Protein AF-X1RG70-F1 (afdb_monomer)

Sequence (219 aa):
IARAGGGIASTVKMTRKATEQELYNQGKQRINNIIKHGTTTVEIKSGYGLSTPEELKMLRVINKLKKDSVLDIIPTYLVHTIPYQMKRRDYIDLVREEMIPEVAKKKLAVFCDIFCDKIAFTKKESKKVLLRAKEFNFKLKIHADEFANSGGARLAAQLNCTSADHLLYTTKSAIKAMKEAGVIPTLLPGTSFFLQIKKKPYIKAYKSTECPVAIASDF

Solvent-accessible surface area (backbone atoms only — not comparable to full-atom values): 11419 Å² total; per-residue (Å²): 93,67,93,74,58,32,60,69,60,41,52,24,54,52,53,59,71,46,51,62,67,58,51,36,54,54,49,50,55,52,50,59,52,46,44,76,75,70,53,57,65,46,78,49,67,41,40,45,37,78,43,60,74,38,32,53,44,45,29,51,33,48,53,49,48,35,72,76,43,93,42,51,58,44,37,28,43,31,55,48,61,75,54,90,92,50,58,67,66,60,51,53,47,45,43,56,74,44,36,48,53,53,39,47,76,68,65,45,47,57,31,36,29,34,31,16,22,90,91,49,30,50,48,72,55,42,50,54,46,51,55,48,35,43,77,62,69,33,44,38,38,30,41,11,5,60,89,34,69,40,50,22,43,46,48,28,23,75,70,54,14,59,29,29,29,47,35,32,41,49,49,63,71,31,51,46,41,13,43,78,44,64,22,32,43,30,38,36,63,51,55,37,58,76,69,64,47,85,68,60,53,54,59,71,42,39,64,76,60,70,38,68,71,45,75,52,66,85,126

pLDDT: mean 95.97, std 9.1, range [36.62, 98.94]

Structure (mmCIF, N/CA/C/O backbone):
data_AF-X1RG70-F1
#
_entry.id   AF-X1RG70-F1
#
loop_
_atom_site.group_PDB
_atom_site.id
_atom_site.type_symbol
_atom_site.label_atom_id
_atom_site.label_alt_id
_atom_site.label_comp_id
_atom_site.label_asym_id
_atom_site.label_entity_id
_atom_site.label_seq_id
_atom_site.pdbx_PDB_ins_code
_atom_site.Cartn_x
_atom_site.Cartn_y
_atom_site.Cartn_z
_atom_site.occupancy
_atom_site.B_iso_or_equiv
_atom_site.auth_seq_id
_atom_site.auth_comp_id
_atom_site.auth_asym_id
_atom_site.auth_atom_id
_atom_site.pdbx_PDB_model_num
ATOM 1 N N . ILE A 1 1 ? 2.874 21.670 -6.669 1.00 43.41 1 ILE A N 1
ATOM 2 C CA . ILE A 1 1 ? 1.903 21.144 -5.676 1.00 43.41 1 ILE A CA 1
ATOM 3 C C . ILE A 1 1 ? 2.623 20.514 -4.477 1.00 43.41 1 ILE A C 1
ATOM 5 O O . ILE A 1 1 ? 2.649 21.159 -3.441 1.00 43.41 1 ILE A O 1
ATOM 9 N N . ALA A 1 2 ? 3.309 19.367 -4.608 1.00 45.06 2 ALA A N 1
ATOM 10 C CA . ALA A 1 2 ? 4.031 18.734 -3.483 1.00 45.06 2 ALA A CA 1
ATOM 11 C C . ALA A 1 2 ? 5.144 19.605 -2.853 1.00 45.06 2 ALA A C 1
ATOM 13 O O . ALA A 1 2 ? 5.271 19.668 -1.636 1.00 45.06 2 ALA A O 1
ATOM 14 N N . ARG A 1 3 ? 5.909 20.350 -3.668 1.00 36.62 3 ARG A N 1
ATOM 15 C CA . ARG A 1 3 ? 6.959 21.276 -3.185 1.00 36.62 3 ARG A CA 1
ATOM 16 C C . ARG A 1 3 ? 6.437 22.533 -2.466 1.00 36.62 3 ARG A C 1
ATOM 18 O O . ARG A 1 3 ? 7.232 23.231 -1.859 1.00 36.62 3 ARG A O 1
ATOM 25 N N . ALA A 1 4 ? 5.134 22.814 -2.526 1.00 37.31 4 ALA A N 1
ATOM 26 C CA . ALA A 1 4 ? 4.511 24.004 -1.933 1.00 37.31 4 ALA A CA 1
ATOM 27 C C . ALA A 1 4 ? 3.612 23.665 -0.724 1.00 37.31 4 ALA A C 1
ATOM 29 O O . ALA A 1 4 ? 2.735 24.443 -0.369 1.00 37.31 4 ALA A O 1
ATOM 30 N N . GLY A 1 5 ? 3.761 22.471 -0.133 1.00 45.50 5 GLY A N 1
ATOM 31 C CA . GLY A 1 5 ? 2.900 22.009 0.967 1.00 45.50 5 GLY A CA 1
ATOM 32 C C . GLY A 1 5 ? 1.521 21.486 0.537 1.00 45.50 5 GLY A C 1
ATOM 33 O O . GLY A 1 5 ? 0.706 21.152 1.392 1.00 45.50 5 GLY A O 1
ATOM 34 N N . GLY A 1 6 ? 1.255 21.379 -0.770 1.00 57.00 6 GLY A N 1
ATOM 35 C CA . GLY A 1 6 ? 0.075 20.704 -1.318 1.00 57.00 6 GLY A CA 1
ATOM 36 C C . GLY A 1 6 ? 0.285 19.195 -1.510 1.00 57.00 6 GLY A C 1
ATOM 37 O O . GLY A 1 6 ? 1.384 18.673 -1.329 1.00 57.00 6 GLY A O 1
ATOM 38 N N . GLY A 1 7 ? -0.759 18.475 -1.925 1.00 81.12 7 GLY A N 1
ATOM 39 C CA . GLY A 1 7 ? -0.702 17.019 -2.116 1.00 81.12 7 GLY A CA 1
ATOM 40 C C . GLY A 1 7 ? -0.691 16.254 -0.788 1.00 81.12 7 GLY A C 1
ATOM 41 O O . GLY A 1 7 ? -1.307 16.696 0.181 1.00 81.12 7 GLY A O 1
ATOM 42 N N . ILE A 1 8 ? 0.028 15.127 -0.727 1.00 88.81 8 ILE A N 1
ATOM 43 C CA . ILE A 1 8 ? 0.033 14.214 0.432 1.00 88.81 8 ILE A CA 1
ATOM 44 C C . ILE A 1 8 ? 0.336 14.903 1.773 1.00 88.81 8 ILE A C 1
ATOM 46 O O . ILE A 1 8 ? -0.267 14.554 2.781 1.00 88.81 8 ILE A O 1
ATOM 50 N N . ALA A 1 9 ? 1.200 15.924 1.800 1.00 89.19 9 ALA A N 1
ATOM 51 C CA . ALA A 1 9 ? 1.533 16.649 3.029 1.00 89.19 9 ALA A CA 1
ATOM 52 C C . ALA A 1 9 ? 0.315 17.358 3.655 1.00 89.19 9 ALA A C 1
ATOM 54 O O . ALA A 1 9 ? 0.181 17.385 4.881 1.00 89.19 9 ALA A O 1
ATOM 55 N N . SER A 1 10 ? -0.592 17.883 2.823 1.00 91.44 10 SER A N 1
ATOM 56 C CA . SER A 1 10 ? -1.843 18.497 3.281 1.00 91.44 10 SER A CA 1
ATOM 57 C C . SER A 1 10 ? -2.752 17.448 3.922 1.00 91.44 10 SER A C 1
ATOM 59 O O . SER A 1 10 ? -3.201 17.625 5.055 1.00 91.44 10 SER A O 1
ATOM 61 N N . THR A 1 11 ? -2.934 16.305 3.252 1.00 94.56 11 THR A N 1
ATOM 62 C CA . THR A 1 11 ? -3.733 15.186 3.772 1.00 94.56 11 THR A CA 1
ATOM 63 C C . THR A 1 11 ? -3.157 14.640 5.073 1.00 94.56 11 THR A C 1
ATOM 65 O O . THR A 1 11 ? -3.912 14.404 6.012 1.00 94.56 11 THR A O 1
ATOM 68 N N . VAL A 1 12 ? -1.830 14.511 5.182 1.00 95.81 12 VAL A N 1
ATOM 69 C CA . VAL A 1 12 ? -1.164 14.104 6.428 1.00 95.81 12 VAL A CA 1
ATOM 70 C C . VAL A 1 12 ? -1.470 15.095 7.548 1.00 95.81 12 VAL A C 1
ATOM 72 O O . VAL A 1 12 ? -1.914 14.696 8.622 1.00 95.81 12 VAL A O 1
ATOM 75 N N . LYS A 1 13 ? -1.312 16.402 7.304 1.00 94.88 13 LYS A N 1
ATOM 76 C CA . LYS A 1 13 ? -1.622 17.440 8.300 1.00 94.88 13 LYS A CA 1
ATOM 77 C C . LYS A 1 13 ? -3.083 17.375 8.758 1.00 94.88 13 LYS A C 1
ATOM 79 O O . LYS A 1 13 ? -3.347 17.436 9.958 1.00 94.88 13 LYS A O 1
ATOM 84 N N . MET A 1 14 ? -4.022 17.240 7.821 1.00 96.50 14 MET A N 1
ATOM 85 C CA . MET A 1 14 ? -5.453 17.148 8.124 1.00 96.50 14 MET A CA 1
ATOM 86 C C . MET A 1 14 ? -5.792 15.867 8.893 1.00 96.50 14 MET A C 1
ATOM 88 O O . MET A 1 14 ? -6.527 15.925 9.874 1.00 96.50 14 MET A O 1
ATOM 92 N N . THR A 1 15 ? -5.207 14.733 8.502 1.00 97.50 15 THR A N 1
ATOM 93 C CA . THR A 1 15 ? -5.428 13.432 9.151 1.00 97.50 15 THR A CA 1
ATOM 94 C C . THR A 1 15 ? -4.904 13.426 10.582 1.00 97.50 15 THR A C 1
ATOM 96 O O . THR A 1 15 ? -5.582 12.930 11.480 1.00 97.50 15 THR A O 1
ATOM 99 N N . ARG A 1 16 ? -3.734 14.030 10.825 1.00 97.19 16 ARG A N 1
ATOM 100 C CA . ARG A 1 16 ? -3.183 14.195 12.178 1.00 97.19 16 ARG A CA 1
ATOM 101 C C . ARG A 1 16 ? -4.071 15.067 13.061 1.00 97.19 16 ARG A C 1
ATOM 103 O O . ARG A 1 16 ? -4.341 14.698 14.196 1.00 97.19 16 ARG A O 1
ATOM 110 N N . LYS A 1 17 ? -4.564 16.192 12.527 1.00 97.94 17 LYS A N 1
ATOM 111 C CA . LYS A 1 17 ? -5.441 17.115 13.265 1.00 97.94 17 LYS A CA 1
ATOM 112 C C . LYS A 1 17 ? -6.807 16.501 13.593 1.00 97.94 17 LYS A C 1
ATOM 114 O O . LYS A 1 17 ? -7.373 16.831 14.629 1.00 97.94 17 LYS A O 1
ATOM 119 N N . ALA A 1 18 ? -7.334 15.650 12.716 1.00 98.44 18 ALA A N 1
ATOM 120 C CA . ALA A 1 18 ? -8.631 15.019 12.911 1.00 98.44 18 ALA A CA 1
ATOM 121 C C . ALA A 1 18 ? -8.620 14.042 14.097 1.00 98.44 18 ALA A C 1
ATOM 123 O O . ALA A 1 18 ? -7.678 13.271 14.305 1.00 98.44 18 ALA A O 1
ATOM 124 N N . THR A 1 19 ? -9.707 14.037 14.850 1.00 98.62 19 THR A N 1
ATOM 125 C CA . THR A 1 19 ? -9.991 13.054 15.895 1.00 98.62 19 THR A CA 1
ATOM 126 C C . THR A 1 19 ? -10.329 11.686 15.291 1.00 98.62 19 THR A C 1
ATOM 128 O O . THR A 1 19 ? -10.700 11.570 14.120 1.00 98.62 19 THR A O 1
ATOM 131 N N . GLU A 1 20 ? -10.251 10.621 16.097 1.00 98.56 20 GLU A N 1
ATOM 132 C CA . GLU A 1 20 ? -10.695 9.283 15.667 1.00 98.56 20 GLU A CA 1
ATOM 133 C C . GLU A 1 20 ? -12.157 9.275 15.214 1.00 98.56 20 GLU A C 1
ATOM 135 O O . GLU A 1 20 ? -12.481 8.645 14.208 1.00 98.56 20 GLU A O 1
ATOM 140 N N . GLN A 1 21 ? -13.029 10.004 15.916 1.00 98.69 21 GLN A N 1
ATOM 141 C CA . GLN A 1 21 ? -14.452 10.058 15.593 1.00 98.69 21 GLN A CA 1
ATOM 142 C C . GLN A 1 21 ? -14.714 10.769 14.259 1.00 98.69 21 GLN A C 1
ATOM 144 O O . GLN A 1 21 ? -15.541 10.309 13.473 1.00 98.69 21 GLN A O 1
ATOM 149 N N . GLU A 1 22 ? -13.997 11.857 13.964 1.00 98.69 22 GLU A N 1
ATOM 150 C CA . GLU A 1 22 ? -14.103 12.545 12.671 1.00 98.69 22 GLU A CA 1
ATOM 151 C C . GLU A 1 22 ? -13.635 11.649 11.519 1.00 98.69 22 GLU A C 1
ATOM 153 O O . GLU A 1 22 ? -14.328 11.545 10.504 1.00 98.69 22 GLU A O 1
ATOM 158 N N . LEU A 1 23 ? -12.500 10.956 11.683 1.00 98.81 23 LEU A N 1
ATOM 159 C CA . LEU A 1 23 ? -12.004 10.006 10.682 1.00 98.81 23 LEU A CA 1
ATOM 160 C C . LEU A 1 23 ? -12.974 8.835 10.487 1.00 98.81 23 LEU A C 1
ATOM 162 O O . LEU A 1 23 ? -13.237 8.443 9.349 1.00 98.81 23 LEU A O 1
ATOM 166 N N . TYR A 1 24 ? -13.542 8.307 11.574 1.00 98.81 24 TYR A N 1
ATOM 167 C CA . TYR A 1 24 ? -14.556 7.257 11.521 1.00 98.81 24 TYR A CA 1
ATOM 168 C C . TYR A 1 24 ? -15.801 7.718 10.760 1.00 98.81 24 TYR A C 1
ATOM 170 O O . TYR A 1 24 ? -16.250 7.022 9.852 1.00 98.81 24 TYR A O 1
ATOM 178 N N . ASN A 1 25 ? -16.334 8.904 11.066 1.00 98.69 25 ASN A N 1
ATOM 179 C CA . ASN A 1 25 ? -17.527 9.431 10.402 1.00 98.69 25 ASN A CA 1
ATOM 180 C C . ASN A 1 25 ? -17.299 9.601 8.891 1.00 98.69 25 ASN A C 1
ATOM 182 O O . ASN A 1 25 ? -18.135 9.180 8.090 1.00 98.69 25 ASN A O 1
ATOM 186 N N . GLN A 1 26 ? -16.143 10.144 8.491 1.00 98.25 26 GLN A N 1
ATOM 187 C CA . GLN A 1 26 ? -15.776 10.265 7.076 1.00 98.25 26 GLN A CA 1
ATOM 188 C C . GLN A 1 26 ? -15.602 8.894 6.405 1.00 98.25 26 GLN A C 1
ATOM 190 O O . GLN A 1 26 ? -16.093 8.675 5.298 1.00 98.25 26 GLN A O 1
ATOM 195 N N . GLY A 1 27 ? -14.926 7.952 7.069 1.00 98.12 27 GLY A N 1
ATOM 196 C CA . GLY A 1 27 ? -14.748 6.587 6.571 1.00 98.12 27 GLY A CA 1
ATOM 197 C C . GLY A 1 27 ? -16.076 5.849 6.391 1.00 98.12 27 GLY A C 1
ATOM 198 O O . GLY A 1 27 ? -16.287 5.207 5.366 1.00 98.12 27 GLY A O 1
ATOM 199 N N . LYS A 1 28 ? -17.015 6.014 7.329 1.00 98.12 28 LYS A N 1
ATOM 200 C CA . LYS A 1 28 ? -18.361 5.432 7.257 1.00 98.12 28 LYS A CA 1
ATOM 201 C C . LYS A 1 28 ? -19.155 5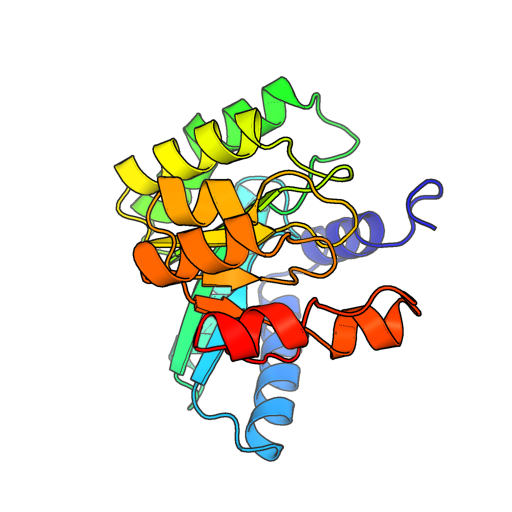.969 6.067 1.00 98.12 28 LYS A C 1
ATOM 203 O O . LYS A 1 28 ? -19.784 5.191 5.355 1.00 98.12 28 LYS A O 1
ATOM 208 N N . GLN A 1 29 ? -19.091 7.276 5.802 1.00 97.88 29 GLN A N 1
ATOM 209 C CA . GLN A 1 29 ? -19.718 7.864 4.611 1.00 97.88 29 GLN A CA 1
ATOM 210 C C . GLN A 1 29 ? -19.143 7.271 3.315 1.00 97.88 29 GLN A C 1
ATOM 212 O O . GLN A 1 29 ? -19.899 6.893 2.422 1.00 97.88 29 GLN A O 1
ATOM 217 N N . ARG A 1 30 ? -17.815 7.125 3.233 1.00 97.44 30 ARG A N 1
ATOM 218 C CA . ARG A 1 30 ? -17.124 6.504 2.090 1.00 97.44 30 ARG A CA 1
ATOM 219 C C . ARG A 1 30 ? -17.523 5.038 1.892 1.00 97.44 30 ARG A C 1
ATOM 221 O O . ARG A 1 30 ? -17.835 4.647 0.771 1.00 97.44 30 ARG A O 1
ATOM 228 N N . ILE A 1 31 ? -17.591 4.260 2.971 1.00 97.12 31 ILE A N 1
ATOM 229 C CA . ILE A 1 31 ? -18.051 2.862 2.955 1.00 97.12 31 ILE A CA 1
ATOM 230 C C . ILE A 1 31 ? -19.489 2.755 2.433 1.00 97.12 31 ILE A C 1
ATOM 232 O O . ILE A 1 31 ? -19.765 1.962 1.536 1.00 97.12 31 ILE A O 1
ATOM 236 N N . ASN A 1 32 ? -20.393 3.603 2.926 1.00 95.50 32 ASN A N 1
ATOM 237 C CA . ASN A 1 32 ? -21.781 3.624 2.463 1.00 95.50 32 ASN A CA 1
ATOM 238 C C . ASN A 1 32 ? -21.898 3.956 0.971 1.00 95.50 32 ASN A C 1
ATOM 240 O O . ASN A 1 32 ? -22.833 3.502 0.316 1.00 95.50 32 ASN A O 1
ATOM 244 N N . ASN A 1 33 ? -20.966 4.738 0.422 1.00 96.56 33 ASN A N 1
ATOM 245 C CA . ASN A 1 33 ? -20.948 5.040 -1.005 1.00 96.56 33 ASN A CA 1
ATOM 246 C C . ASN A 1 33 ? -20.479 3.841 -1.834 1.00 96.56 33 ASN A C 1
ATOM 248 O O . ASN A 1 33 ? -21.137 3.506 -2.813 1.00 96.56 33 ASN A O 1
ATOM 252 N N . ILE A 1 34 ? -19.401 3.153 -1.442 1.00 96.81 34 ILE A N 1
ATOM 253 C CA . ILE A 1 34 ? -18.908 1.998 -2.215 1.00 96.81 34 ILE A CA 1
ATOM 254 C C . ILE A 1 34 ? -19.859 0.792 -2.151 1.00 96.81 34 ILE A C 1
ATOM 256 O O . ILE A 1 34 ? -19.959 0.060 -3.133 1.00 96.81 34 ILE A O 1
ATOM 260 N N . ILE A 1 35 ? -20.626 0.628 -1.062 1.00 96.00 35 ILE A N 1
ATOM 261 C CA . ILE A 1 35 ? -21.694 -0.388 -0.968 1.00 96.00 35 ILE A CA 1
ATOM 262 C C . ILE A 1 35 ? -22.727 -0.195 -2.084 1.00 96.00 35 ILE A C 1
ATOM 264 O O . ILE A 1 35 ? -23.141 -1.162 -2.719 1.00 96.00 35 ILE A O 1
ATOM 268 N N . LYS A 1 36 ? -23.113 1.054 -2.379 1.00 96.25 36 LYS A N 1
ATOM 269 C CA . LYS A 1 36 ? -24.086 1.364 -3.445 1.00 96.25 36 LYS A CA 1
ATOM 270 C C . LYS A 1 36 ? -23.587 0.981 -4.841 1.00 96.25 36 LYS A C 1
ATOM 272 O O . LYS A 1 36 ? -24.395 0.858 -5.753 1.00 96.25 36 LYS A O 1
ATOM 277 N N . HIS A 1 37 ? -22.279 0.784 -5.002 1.00 96.62 37 HIS A N 1
ATOM 278 C CA . HIS A 1 37 ? -21.657 0.321 -6.241 1.00 96.62 37 HIS A CA 1
ATOM 279 C C . HIS A 1 37 ? -21.417 -1.199 -6.274 1.00 96.62 37 HIS A C 1
ATOM 281 O O . HIS A 1 37 ? -20.798 -1.691 -7.213 1.00 96.62 37 HIS A O 1
ATOM 287 N N . GLY A 1 38 ? -21.912 -1.948 -5.282 1.00 97.44 38 GLY A N 1
ATOM 288 C CA . GLY A 1 38 ? -21.843 -3.411 -5.245 1.00 97.44 38 GLY A CA 1
ATOM 289 C C . GLY A 1 38 ? -20.577 -3.986 -4.607 1.00 97.44 38 GLY A C 1
ATOM 290 O O . GLY A 1 38 ? -20.389 -5.200 -4.631 1.00 97.44 38 GLY A O 1
ATOM 291 N N . THR A 1 39 ? -19.708 -3.157 -4.019 1.00 98.06 39 THR A N 1
ATOM 292 C CA . THR A 1 39 ? -18.546 -3.649 -3.268 1.00 98.06 39 THR A CA 1
ATOM 293 C C . THR A 1 39 ? -19.011 -4.380 -2.010 1.00 98.06 39 THR A C 1
ATOM 295 O O . THR A 1 39 ? -19.743 -3.801 -1.216 1.00 98.06 39 THR A O 1
ATOM 298 N N . THR A 1 40 ? -18.553 -5.619 -1.805 1.00 97.94 40 THR A N 1
ATOM 299 C CA . THR A 1 40 ? -18.832 -6.442 -0.606 1.00 97.94 40 THR A CA 1
ATOM 300 C C . THR A 1 40 ? -17.604 -6.635 0.293 1.00 97.94 40 THR A C 1
ATOM 302 O O . THR A 1 40 ? -17.740 -6.844 1.497 1.00 97.94 40 THR A O 1
ATOM 305 N N . THR A 1 41 ? -16.399 -6.489 -0.265 1.00 98.50 41 THR A N 1
ATOM 306 C CA . THR A 1 41 ? -15.117 -6.570 0.449 1.00 98.50 41 THR A CA 1
ATOM 307 C C . THR A 1 41 ? -14.232 -5.400 0.035 1.00 98.50 41 THR A C 1
ATOM 309 O O . THR A 1 41 ? -14.136 -5.084 -1.150 1.00 98.50 41 THR A O 1
ATOM 312 N N . VAL A 1 42 ? -13.559 -4.761 0.993 1.00 98.56 42 VAL A N 1
ATOM 313 C CA . VAL A 1 42 ? -12.679 -3.615 0.736 1.00 98.56 42 VAL A CA 1
ATOM 314 C C . VAL A 1 42 ? -11.389 -3.696 1.551 1.00 98.56 42 VAL A C 1
ATOM 316 O O . VAL A 1 42 ? -11.391 -3.994 2.745 1.00 98.56 42 VAL A O 1
ATOM 319 N N . GLU A 1 43 ? -10.261 -3.407 0.907 1.00 98.81 43 GLU A N 1
ATOM 320 C CA . GLU A 1 43 ? -9.005 -3.124 1.600 1.00 98.81 43 GLU A CA 1
ATOM 321 C C . GLU A 1 43 ? -8.964 -1.640 1.981 1.00 98.81 43 GLU A C 1
ATOM 323 O O . GLU A 1 43 ? -9.208 -0.784 1.133 1.00 98.81 43 GLU A O 1
ATOM 328 N N . ILE A 1 44 ? -8.622 -1.325 3.233 1.00 98.75 44 ILE A N 1
ATOM 329 C CA . ILE A 1 44 ? -8.405 0.061 3.669 1.00 98.75 44 ILE A CA 1
ATOM 330 C C . ILE A 1 44 ? -7.013 0.176 4.283 1.00 98.75 44 ILE A C 1
ATOM 332 O O . ILE A 1 44 ? -6.640 -0.593 5.175 1.00 98.75 44 ILE A O 1
ATOM 336 N N . LYS A 1 45 ? -6.249 1.154 3.797 1.00 98.88 45 LYS A N 1
ATOM 337 C CA . LYS A 1 45 ? -4.853 1.378 4.173 1.00 98.88 45 LYS A CA 1
ATOM 338 C C . LYS A 1 45 ? -4.726 2.559 5.140 1.00 98.88 45 LYS A C 1
ATOM 340 O O . LYS A 1 45 ? -5.508 3.508 5.083 1.00 98.88 45 LYS A O 1
ATOM 345 N N . SER A 1 46 ? -3.736 2.503 6.028 1.00 98.75 46 SER A N 1
ATOM 346 C CA . SER A 1 46 ? -3.265 3.676 6.773 1.00 98.75 46 SER A CA 1
ATOM 347 C C . SER A 1 46 ? -2.340 4.542 5.890 1.00 98.75 46 SER A C 1
ATOM 349 O O . SER A 1 46 ? -2.568 4.644 4.687 1.00 98.75 46 SER A O 1
ATOM 351 N N . GLY A 1 47 ? -1.306 5.191 6.436 1.00 97.88 47 GLY A N 1
ATOM 352 C CA . GLY A 1 47 ? -0.264 5.842 5.633 1.00 97.88 47 GLY A CA 1
ATOM 353 C C . GLY A 1 47 ? -0.413 7.351 5.449 1.00 97.88 47 GLY A C 1
ATOM 354 O O . GLY A 1 47 ? 0.395 7.966 4.755 1.00 97.88 47 GLY A O 1
ATOM 355 N N . TYR A 1 48 ? -1.408 7.978 6.080 1.00 98.12 48 TYR A N 1
ATOM 356 C CA . TYR A 1 48 ? -1.494 9.440 6.201 1.00 98.12 48 TYR A CA 1
ATOM 357 C C . TYR A 1 48 ? -1.172 9.939 7.618 1.00 98.12 48 TYR A C 1
ATOM 359 O O . TYR A 1 48 ? -1.273 11.134 7.889 1.00 98.12 48 TYR A O 1
ATOM 367 N N . GLY A 1 49 ? -0.749 9.056 8.525 1.00 97.31 49 GLY A N 1
ATOM 368 C CA . GLY A 1 49 ? -0.306 9.424 9.864 1.00 97.31 49 GLY A CA 1
ATOM 369 C C . GLY A 1 49 ? 1.178 9.775 9.892 1.00 97.31 49 GLY A C 1
ATOM 370 O O . GLY A 1 49 ? 1.565 10.813 10.419 1.00 97.31 49 GLY A O 1
ATOM 371 N N . LEU A 1 50 ? 2.029 8.942 9.294 1.00 97.25 50 LEU A N 1
ATOM 372 C CA . LEU A 1 50 ? 3.493 9.069 9.254 1.00 97.25 50 LEU A CA 1
ATOM 373 C C . LEU A 1 50 ? 4.170 9.280 10.630 1.00 97.25 50 LEU A C 1
ATOM 375 O O . LEU A 1 50 ? 5.230 9.899 10.728 1.00 97.25 50 LEU A O 1
ATOM 379 N N . SER A 1 51 ? 3.537 8.816 11.702 1.00 97.88 51 SER A N 1
ATOM 380 C CA . SER A 1 51 ? 4.073 8.716 13.063 1.00 97.88 51 SER A CA 1
ATOM 381 C C . SER A 1 51 ? 3.337 7.586 13.782 1.00 97.88 51 SER A C 1
ATOM 383 O O . SER A 1 51 ? 2.204 7.264 13.420 1.00 97.88 51 SER A O 1
ATOM 385 N N . THR A 1 52 ? 3.952 6.988 14.800 1.00 98.50 52 THR A N 1
ATOM 386 C CA . THR A 1 52 ? 3.371 5.851 15.526 1.00 98.50 52 THR A CA 1
ATOM 387 C C . THR A 1 52 ? 1.959 6.125 16.056 1.00 98.50 52 THR A C 1
ATOM 389 O O . THR A 1 52 ? 1.051 5.375 15.694 1.00 98.50 52 THR A O 1
ATOM 392 N N . PRO A 1 53 ? 1.692 7.191 16.844 1.00 98.44 53 PRO A N 1
ATOM 393 C CA . PRO A 1 53 ? 0.347 7.410 17.379 1.00 98.44 53 PRO A CA 1
ATOM 394 C C . PRO A 1 53 ? -0.704 7.596 16.278 1.00 98.44 53 PRO A C 1
ATOM 396 O O . PRO A 1 53 ? -1.823 7.104 16.416 1.00 98.44 53 PRO A O 1
ATOM 399 N N . GLU A 1 54 ? -0.335 8.242 15.172 1.00 98.56 54 GLU A N 1
ATOM 400 C CA . GLU A 1 54 ? -1.246 8.614 14.089 1.00 98.56 54 GLU A CA 1
ATOM 401 C C . GLU A 1 54 ? -1.545 7.445 13.145 1.00 98.56 54 GLU A C 1
ATOM 403 O O . GLU A 1 54 ? -2.688 7.252 12.737 1.00 98.56 54 GLU A O 1
ATOM 408 N N . GLU A 1 55 ? -0.553 6.603 12.850 1.00 98.81 55 GLU A N 1
ATOM 409 C CA . GLU A 1 55 ? -0.770 5.357 12.106 1.00 98.81 55 GLU A CA 1
ATOM 410 C C . GLU A 1 55 ? -1.638 4.385 12.913 1.00 98.81 55 GLU A C 1
ATOM 412 O O . GLU A 1 55 ? -2.613 3.833 12.398 1.00 98.81 55 GLU A O 1
ATOM 417 N N . LEU A 1 56 ? -1.363 4.243 14.215 1.00 98.88 56 LEU A N 1
ATOM 418 C CA . LEU A 1 56 ? -2.193 3.427 15.098 1.00 98.88 56 LEU A CA 1
ATOM 419 C C . LEU A 1 56 ? -3.619 3.991 15.217 1.00 98.88 56 LEU A C 1
ATOM 421 O O . LEU A 1 56 ? -4.566 3.208 15.287 1.00 98.88 56 LEU A O 1
ATOM 425 N N . LYS A 1 57 ? -3.786 5.321 15.217 1.00 98.88 57 LYS A N 1
ATOM 426 C CA . LYS A 1 57 ? -5.090 6.005 15.195 1.00 98.88 57 LYS A CA 1
ATOM 427 C C . LYS A 1 57 ? -5.902 5.607 13.967 1.00 98.88 57 LYS A C 1
ATOM 429 O O . LYS A 1 57 ? -7.028 5.131 14.102 1.00 98.88 57 LYS A O 1
ATOM 434 N N . MET A 1 58 ? -5.316 5.729 12.776 1.00 98.88 58 MET A N 1
ATOM 435 C CA . MET A 1 58 ? -5.972 5.333 11.527 1.00 98.88 58 MET A CA 1
ATOM 436 C C . MET A 1 58 ? -6.350 3.850 11.535 1.00 98.88 58 MET A C 1
ATOM 438 O O . MET A 1 58 ? -7.479 3.500 11.201 1.00 98.88 58 MET A O 1
ATOM 442 N N . LEU A 1 59 ? -5.446 2.971 11.969 1.00 98.88 59 LEU A N 1
ATOM 443 C CA . LEU A 1 59 ? -5.727 1.538 11.999 1.00 98.88 59 LEU A CA 1
ATOM 444 C C . LEU A 1 59 ? -6.802 1.162 13.030 1.00 98.88 59 LEU A C 1
ATOM 446 O O . LEU A 1 59 ? -7.612 0.274 12.760 1.00 98.88 59 LEU A O 1
ATOM 450 N N . ARG A 1 60 ? -6.879 1.842 14.184 1.00 98.88 60 ARG A N 1
ATOM 451 C CA . ARG A 1 60 ? -8.006 1.682 15.124 1.00 98.88 60 ARG A CA 1
ATOM 452 C C . ARG A 1 60 ? -9.329 2.080 14.479 1.00 98.88 60 ARG A C 1
ATOM 454 O O . ARG A 1 60 ? -10.295 1.326 14.588 1.00 98.88 60 ARG A O 1
ATOM 461 N N . VAL A 1 61 ? -9.358 3.201 13.757 1.00 98.88 61 VAL A N 1
ATOM 462 C CA . VAL A 1 61 ? -10.542 3.642 13.005 1.00 98.88 61 VAL A CA 1
ATOM 463 C C . VAL A 1 61 ? -10.948 2.600 11.961 1.00 98.88 61 VAL A C 1
ATOM 465 O O . VAL A 1 61 ? -12.116 2.225 11.914 1.00 98.88 61 VAL A O 1
ATOM 468 N N . ILE A 1 62 ? -10.001 2.059 11.187 1.00 98.81 62 ILE A N 1
ATOM 469 C CA . ILE A 1 62 ? -10.277 1.005 10.197 1.00 98.81 62 ILE A CA 1
ATOM 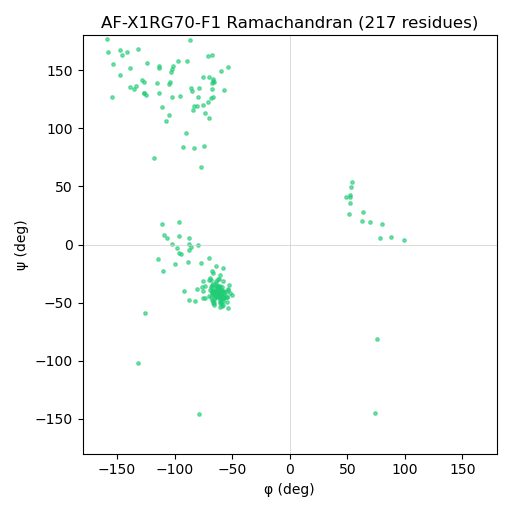470 C C . ILE A 1 62 ? -10.863 -0.244 10.871 1.00 98.81 62 ILE A C 1
ATOM 472 O O . ILE A 1 62 ? -11.855 -0.791 10.398 1.00 98.81 62 ILE A O 1
ATOM 476 N N . ASN A 1 63 ? -10.308 -0.678 12.006 1.00 98.81 63 ASN A N 1
ATOM 477 C CA . ASN A 1 63 ? -10.831 -1.832 12.744 1.00 98.81 63 ASN A CA 1
ATOM 478 C C . ASN A 1 63 ? -12.201 -1.562 13.379 1.00 98.81 63 ASN A C 1
ATOM 480 O O . ASN A 1 63 ? -13.006 -2.483 13.500 1.00 98.81 63 ASN A O 1
ATOM 484 N N . LYS A 1 64 ? -12.498 -0.318 13.767 1.00 98.75 64 LYS A N 1
ATOM 485 C CA . LYS A 1 64 ? -13.839 0.061 14.217 1.00 98.75 64 LYS A CA 1
ATOM 486 C C . LYS A 1 64 ? -14.838 0.018 13.059 1.00 98.75 64 LYS A C 1
ATOM 488 O O . LYS A 1 64 ? -15.899 -0.575 13.206 1.00 98.75 64 LYS A O 1
ATOM 493 N N . LEU A 1 65 ? -14.478 0.561 11.895 1.00 98.62 65 LEU A N 1
ATOM 494 C CA . LEU A 1 65 ? 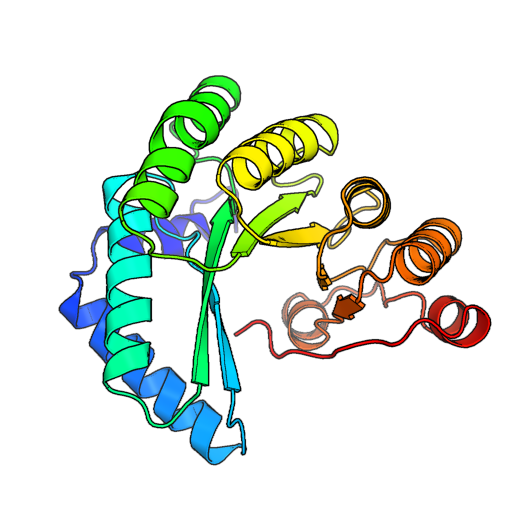-15.295 0.457 10.682 1.00 98.62 65 LEU A CA 1
ATOM 495 C C . LEU A 1 65 ? -15.530 -1.004 10.294 1.00 98.62 65 LEU A C 1
ATOM 497 O O . LEU A 1 65 ? -16.647 -1.353 9.946 1.00 98.62 65 LEU A O 1
ATOM 501 N N . LYS A 1 66 ? -14.512 -1.863 10.417 1.00 98.44 66 LYS A N 1
ATOM 502 C CA . LYS A 1 66 ? -14.635 -3.306 10.168 1.00 98.44 66 LYS A CA 1
ATOM 503 C C . LYS A 1 66 ? -15.697 -3.962 11.050 1.00 98.44 66 LYS A C 1
ATOM 505 O O . LYS A 1 66 ? -16.415 -4.827 10.577 1.00 98.44 66 LYS A O 1
ATOM 510 N N . LYS A 1 67 ? -15.775 -3.578 12.327 1.00 98.12 67 LYS A N 1
ATOM 511 C CA . LYS A 1 67 ? -16.764 -4.124 13.270 1.00 98.12 67 LYS A CA 1
ATOM 512 C C . LYS A 1 67 ? -18.177 -3.607 13.008 1.00 98.12 67 LYS A C 1
ATOM 514 O O . LYS A 1 67 ? -19.132 -4.343 13.210 1.00 98.12 67 LYS A O 1
ATOM 519 N N . ASP A 1 68 ? -18.291 -2.349 12.592 1.00 97.75 68 ASP A N 1
ATOM 520 C CA . ASP A 1 68 ? -19.574 -1.650 12.477 1.00 97.75 68 ASP A CA 1
ATOM 521 C C . ASP A 1 68 ? -20.181 -1.720 11.056 1.00 97.75 68 ASP A C 1
ATOM 523 O O . ASP A 1 68 ? -21.296 -1.246 10.841 1.00 97.75 68 ASP A O 1
ATOM 527 N N . SER A 1 69 ? -19.436 -2.234 10.071 1.00 95.62 69 SER A N 1
ATOM 528 C CA . SER A 1 69 ? -19.828 -2.303 8.658 1.00 95.62 69 SER A CA 1
ATOM 529 C C . SER A 1 69 ? -20.311 -3.698 8.269 1.00 95.62 69 SER A C 1
ATOM 531 O O . SER A 1 69 ? -19.865 -4.698 8.818 1.00 95.62 69 SER A O 1
ATOM 533 N N . VAL A 1 70 ? -21.172 -3.756 7.251 1.00 95.31 70 VAL A N 1
ATOM 534 C CA . VAL A 1 70 ? -21.558 -5.004 6.570 1.00 95.31 70 VAL A CA 1
ATOM 535 C C . VAL A 1 70 ? -20.489 -5.504 5.592 1.00 95.31 70 VAL A C 1
ATOM 537 O O . VAL A 1 70 ? -20.558 -6.643 5.148 1.00 95.31 70 VAL A O 1
ATOM 540 N N . LEU A 1 71 ? -19.528 -4.649 5.221 1.00 96.81 71 LEU A N 1
ATOM 541 C CA . LEU A 1 71 ? -18.420 -5.032 4.349 1.00 96.81 71 LEU A CA 1
ATOM 542 C C . LEU A 1 71 ? -17.384 -5.859 5.098 1.00 96.81 71 LEU A C 1
ATOM 544 O O . LEU A 1 71 ? -16.986 -5.507 6.210 1.00 96.81 71 LEU A O 1
ATOM 548 N N . ASP A 1 72 ? -16.803 -6.828 4.400 1.00 98.25 72 ASP A N 1
ATOM 549 C CA . ASP A 1 72 ? -15.532 -7.403 4.818 1.00 98.25 72 ASP A CA 1
ATOM 550 C C . ASP A 1 72 ? -14.419 -6.370 4.619 1.00 98.25 72 ASP A C 1
ATOM 552 O O . ASP A 1 72 ? -14.037 -6.042 3.495 1.00 98.25 72 ASP A O 1
ATOM 556 N N . ILE A 1 73 ? -13.889 -5.832 5.720 1.00 98.69 73 ILE A N 1
ATOM 557 C CA . ILE A 1 73 ? -12.800 -4.849 5.679 1.00 98.69 73 ILE A CA 1
ATOM 558 C C . ILE A 1 73 ? -11.468 -5.512 6.025 1.00 98.69 73 ILE A C 1
ATOM 560 O O . ILE A 1 73 ? -11.312 -6.138 7.082 1.00 98.69 73 ILE A O 1
ATOM 564 N N . ILE A 1 74 ? -10.483 -5.324 5.147 1.00 98.81 74 ILE A N 1
ATOM 565 C CA . ILE A 1 74 ? -9.112 -5.818 5.293 1.00 98.81 74 ILE A CA 1
ATOM 566 C C . ILE A 1 74 ? -8.179 -4.638 5.615 1.00 98.81 74 ILE A C 1
ATOM 568 O O . ILE A 1 74 ? -7.896 -3.833 4.728 1.00 98.81 74 ILE A O 1
ATOM 572 N N . PRO A 1 75 ? -7.702 -4.500 6.869 1.00 98.81 75 PRO A N 1
ATOM 573 C CA . PRO A 1 75 ? -6.811 -3.409 7.247 1.00 98.81 75 PRO A CA 1
ATOM 574 C C . PRO A 1 75 ? -5.366 -3.669 6.800 1.00 98.81 75 PRO A C 1
ATOM 576 O O . PRO A 1 75 ? -4.809 -4.743 7.061 1.00 98.81 75 PRO A O 1
ATOM 579 N N . THR A 1 76 ? -4.741 -2.647 6.222 1.00 98.94 76 THR A N 1
ATOM 580 C CA . THR A 1 76 ? -3.345 -2.666 5.766 1.00 98.94 76 THR A CA 1
ATOM 581 C C . THR A 1 76 ? -2.571 -1.495 6.368 1.00 98.94 76 THR A C 1
ATOM 583 O O . THR A 1 76 ? -3.002 -0.346 6.289 1.00 98.94 76 THR A O 1
ATOM 586 N N . TYR A 1 77 ? -1.408 -1.772 6.954 1.00 98.94 77 TYR A N 1
ATOM 587 C CA . TYR A 1 77 ? -0.467 -0.739 7.381 1.00 98.94 77 TYR A CA 1
ATOM 588 C C . TYR A 1 77 ? 0.390 -0.306 6.189 1.00 98.94 77 TYR A C 1
ATOM 590 O O . TYR A 1 77 ? 1.093 -1.135 5.617 1.00 98.94 77 TYR A O 1
ATOM 598 N N . LEU A 1 78 ? 0.325 0.970 5.801 1.00 98.88 78 LEU A N 1
ATOM 599 C CA . LEU A 1 78 ? 1.038 1.490 4.630 1.00 98.88 78 LEU A CA 1
ATOM 600 C C . LEU A 1 78 ? 2.169 2.439 5.034 1.00 98.88 78 LEU A C 1
ATOM 602 O O . LEU A 1 78 ? 1.944 3.528 5.559 1.00 98.88 78 LEU A O 1
ATOM 606 N N . VAL A 1 79 ? 3.396 2.066 4.681 1.00 98.56 79 VAL A N 1
ATOM 607 C CA . VAL A 1 79 ? 4.581 2.9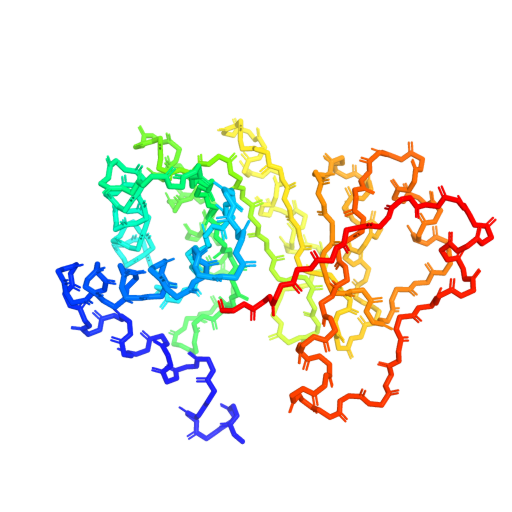23 4.772 1.00 98.56 79 VAL A CA 1
ATOM 608 C C . VAL A 1 79 ? 4.638 3.802 3.519 1.00 98.56 79 VAL A C 1
ATOM 610 O O . VAL A 1 79 ? 5.268 3.474 2.513 1.00 98.56 79 VAL A O 1
ATOM 613 N N . HIS A 1 80 ? 3.887 4.903 3.560 1.00 98.12 80 HIS A N 1
ATOM 614 C CA . HIS A 1 80 ? 3.479 5.640 2.361 1.00 98.12 80 HIS A CA 1
ATOM 615 C C . HIS A 1 80 ? 4.546 6.602 1.824 1.00 98.12 80 HIS A C 1
ATOM 617 O O . HIS A 1 80 ? 4.842 6.632 0.636 1.00 98.12 80 HIS A O 1
ATOM 623 N N . THR A 1 81 ? 5.133 7.428 2.684 1.00 96.50 81 THR A N 1
ATOM 624 C CA . THR A 1 81 ? 6.158 8.401 2.290 1.00 96.50 81 THR A CA 1
ATOM 625 C C . THR A 1 81 ? 6.984 8.813 3.501 1.00 96.50 81 THR A C 1
ATOM 627 O O . THR A 1 81 ? 6.715 8.385 4.621 1.00 96.50 81 THR A O 1
ATOM 630 N N . ILE A 1 82 ? 7.997 9.647 3.288 1.00 94.69 82 ILE A N 1
ATOM 631 C CA . ILE A 1 82 ? 8.874 10.136 4.350 1.00 94.69 82 ILE A CA 1
ATOM 632 C C . ILE A 1 82 ? 8.362 11.502 4.829 1.00 94.69 82 ILE A C 1
ATOM 634 O O . ILE A 1 82 ? 8.183 12.401 4.002 1.00 94.69 82 ILE A O 1
ATOM 638 N N . PRO A 1 83 ? 8.145 11.700 6.144 1.00 92.19 83 PRO A N 1
ATOM 639 C CA . PRO A 1 83 ? 7.792 13.003 6.692 1.00 92.19 83 PRO A CA 1
ATOM 640 C C . PRO A 1 83 ? 8.850 14.054 6.348 1.00 92.19 83 PRO A C 1
ATOM 642 O O . PRO A 1 83 ? 10.036 13.842 6.581 1.00 92.19 83 PRO A O 1
ATOM 645 N N . TYR A 1 84 ? 8.421 15.227 5.879 1.00 84.44 84 TYR A N 1
ATOM 646 C CA . TYR A 1 84 ? 9.332 16.316 5.493 1.00 84.44 84 TYR A CA 1
ATOM 647 C C . TYR A 1 84 ? 10.267 16.773 6.629 1.00 84.44 84 TYR A C 1
ATOM 649 O O . TYR A 1 84 ? 11.393 17.189 6.385 1.00 84.44 84 TYR A O 1
ATOM 657 N N . GLN A 1 85 ? 9.803 16.683 7.877 1.00 86.94 85 GLN A N 1
ATOM 658 C CA . GLN A 1 85 ? 10.519 17.148 9.070 1.00 86.94 85 GLN A CA 1
ATOM 659 C C . GLN A 1 85 ? 11.460 16.092 9.674 1.00 86.94 85 GLN A C 1
ATOM 661 O O . GLN A 1 85 ? 12.007 16.312 10.749 1.00 86.94 85 GLN A O 1
ATOM 666 N N . MET A 1 86 ? 11.635 14.938 9.023 1.00 92.94 86 MET A N 1
ATOM 667 C CA . MET A 1 86 ? 12.433 13.832 9.548 1.00 92.94 86 MET A CA 1
ATOM 668 C C . MET A 1 86 ? 13.464 13.375 8.521 1.00 92.94 86 MET A C 1
ATOM 670 O O . MET A 1 86 ? 13.191 13.308 7.321 1.00 92.94 86 MET A O 1
ATOM 674 N N . LYS A 1 87 ? 14.668 13.022 8.983 1.00 96.38 87 LYS A N 1
ATOM 675 C CA . LYS A 1 87 ? 15.662 12.415 8.098 1.00 96.38 87 LYS A CA 1
ATOM 676 C C . LYS A 1 87 ? 15.155 11.045 7.651 1.00 96.38 87 LYS A C 1
ATOM 678 O O . LYS A 1 87 ? 14.631 10.267 8.441 1.00 96.38 87 LYS A O 1
ATOM 683 N N . ARG A 1 88 ? 15.371 10.729 6.373 1.00 96.50 88 ARG A N 1
ATOM 684 C CA . ARG A 1 88 ? 14.967 9.457 5.747 1.00 96.50 88 ARG A CA 1
ATOM 685 C C . ARG A 1 88 ? 15.410 8.230 6.551 1.00 96.50 88 ARG A C 1
ATOM 687 O O . ARG A 1 88 ? 14.612 7.319 6.728 1.00 96.50 88 ARG A O 1
ATOM 694 N N . ARG A 1 89 ? 16.654 8.222 7.047 1.00 97.38 89 ARG A N 1
ATOM 695 C CA . ARG A 1 89 ? 17.185 7.134 7.885 1.00 97.38 89 ARG A CA 1
ATOM 696 C C . ARG A 1 89 ? 16.374 6.978 9.170 1.00 97.38 89 ARG A C 1
ATOM 698 O O . ARG A 1 89 ? 15.860 5.896 9.412 1.00 97.38 89 ARG A O 1
ATOM 705 N N . ASP A 1 90 ? 16.210 8.067 9.913 1.00 98.06 90 ASP A N 1
ATOM 706 C CA . ASP A 1 90 ? 15.508 8.080 11.198 1.00 98.06 90 ASP A CA 1
ATOM 707 C C . ASP A 1 90 ? 14.055 7.610 11.039 1.00 98.06 90 ASP A C 1
ATOM 709 O O . ASP A 1 90 ? 13.569 6.825 11.846 1.00 98.06 90 ASP A O 1
ATOM 713 N N . TYR A 1 91 ? 13.376 8.003 9.952 1.00 98.44 91 TYR A N 1
ATOM 714 C CA . TYR A 1 91 ? 12.014 7.532 9.684 1.00 98.44 91 TYR A CA 1
ATOM 715 C C . TYR A 1 91 ? 11.955 6.035 9.360 1.00 98.44 91 TYR A C 1
ATOM 717 O O . TYR A 1 91 ? 11.058 5.336 9.823 1.00 98.44 91 TYR A O 1
ATOM 725 N N . ILE A 1 92 ? 12.906 5.524 8.575 1.00 98.56 92 ILE A N 1
ATOM 726 C CA . ILE A 1 92 ? 12.977 4.089 8.266 1.00 98.56 92 ILE A CA 1
ATOM 727 C C . ILE A 1 92 ? 13.260 3.278 9.535 1.00 98.56 92 ILE A C 1
ATOM 729 O O . ILE A 1 92 ? 12.667 2.214 9.714 1.00 98.56 92 ILE A O 1
ATOM 733 N N . ASP A 1 93 ? 14.135 3.773 10.409 1.00 98.50 93 ASP A N 1
ATOM 734 C CA . ASP A 1 93 ? 14.438 3.127 11.685 1.00 98.50 93 ASP A CA 1
ATOM 735 C C . ASP A 1 93 ? 13.212 3.170 12.616 1.00 98.50 93 ASP A C 1
ATOM 737 O O . ASP A 1 93 ? 12.816 2.129 13.131 1.00 98.50 93 ASP A O 1
ATOM 741 N N . LEU A 1 94 ? 12.503 4.301 12.711 1.00 98.69 94 LEU A N 1
ATOM 742 C CA . LEU A 1 94 ? 11.231 4.412 13.441 1.00 98.69 94 LEU A CA 1
ATOM 743 C C . LEU A 1 94 ? 10.175 3.412 12.937 1.00 98.69 94 LEU A C 1
ATOM 745 O O . LEU A 1 94 ? 9.511 2.738 13.723 1.00 98.69 94 LEU A O 1
ATOM 749 N N . VAL A 1 95 ? 10.022 3.274 11.617 1.00 98.81 95 VAL A N 1
ATOM 750 C CA . VAL A 1 95 ? 9.085 2.306 11.027 1.00 98.81 95 VAL A CA 1
ATOM 751 C C . VAL A 1 95 ? 9.455 0.871 11.417 1.00 98.81 95 VAL A C 1
ATOM 753 O O . VAL A 1 95 ? 8.582 0.089 11.794 1.00 98.81 95 VAL A O 1
ATOM 756 N N . ARG A 1 96 ? 10.741 0.514 11.325 1.00 98.69 96 ARG A N 1
ATOM 757 C CA . ARG A 1 96 ? 11.232 -0.856 11.542 1.00 98.69 96 ARG A CA 1
ATOM 758 C C . ARG A 1 96 ? 11.265 -1.268 13.009 1.00 98.69 96 ARG A C 1
ATOM 760 O O . ARG A 1 96 ? 10.970 -2.426 13.314 1.00 98.69 96 ARG A O 1
ATOM 767 N N . GLU A 1 97 ? 11.662 -0.351 13.879 1.00 98.62 97 GLU A N 1
ATOM 768 C CA . GLU A 1 97 ? 11.946 -0.648 15.282 1.00 98.62 97 GLU A CA 1
ATOM 769 C C . GLU A 1 97 ? 10.787 -0.277 16.216 1.00 98.62 97 GLU A C 1
ATOM 771 O O . GLU A 1 97 ? 10.722 -0.805 17.321 1.00 98.62 97 GLU A O 1
ATOM 776 N N . GLU A 1 98 ? 9.830 0.548 15.769 1.00 98.75 98 GLU A N 1
ATOM 777 C CA . GLU A 1 98 ? 8.678 0.954 16.585 1.00 98.75 98 GLU A CA 1
ATOM 778 C C . GLU A 1 98 ? 7.331 0.682 15.902 1.00 98.75 98 GLU A C 1
ATOM 780 O O . GLU A 1 98 ? 6.520 -0.081 16.429 1.00 98.75 98 GLU A O 1
ATOM 785 N N . MET A 1 99 ? 7.074 1.255 14.717 1.00 98.81 99 MET A N 1
ATOM 786 C CA . MET A 1 99 ? 5.722 1.212 14.135 1.00 98.81 99 MET A CA 1
ATOM 787 C C . MET A 1 99 ? 5.277 -0.204 13.762 1.00 98.81 99 MET A C 1
ATOM 789 O O . MET A 1 99 ? 4.188 -0.620 14.150 1.00 98.81 99 MET A O 1
ATOM 793 N N . ILE A 1 100 ? 6.103 -0.959 13.028 1.00 98.88 100 ILE A N 1
ATOM 794 C CA . ILE A 1 100 ? 5.792 -2.347 12.652 1.00 98.88 100 ILE A CA 1
ATOM 795 C C . ILE A 1 100 ? 5.546 -3.215 13.905 1.00 98.88 100 ILE A C 1
ATOM 797 O O . ILE A 1 100 ? 4.483 -3.843 13.969 1.00 98.88 100 ILE A O 1
ATOM 801 N N . PRO A 1 101 ? 6.452 -3.240 14.910 1.00 98.81 101 PRO A N 1
ATOM 802 C CA . PRO A 1 101 ? 6.213 -3.958 16.160 1.00 98.81 101 PRO A CA 1
ATOM 803 C C . PRO A 1 101 ? 4.909 -3.566 16.864 1.00 98.81 101 PRO A C 1
ATOM 805 O O . PRO A 1 101 ? 4.154 -4.445 17.279 1.00 98.81 101 PRO A O 1
ATOM 808 N N . GLU A 1 102 ? 4.601 -2.271 16.979 1.00 98.88 102 GLU A N 1
ATOM 809 C CA . GLU A 1 102 ? 3.399 -1.809 17.683 1.00 98.88 102 GLU A CA 1
ATOM 810 C C . GLU A 1 102 ? 2.103 -2.151 16.935 1.00 98.88 102 GLU A C 1
ATOM 812 O O . GLU A 1 102 ? 1.121 -2.571 17.558 1.00 98.88 102 GLU A O 1
ATOM 817 N N . VAL A 1 103 ? 2.093 -2.048 15.601 1.00 98.88 103 VAL A N 1
ATOM 818 C CA . VAL A 1 103 ? 0.954 -2.487 14.777 1.00 98.88 103 VAL A CA 1
ATOM 819 C C . VAL A 1 103 ? 0.725 -3.993 14.938 1.00 98.88 103 VAL A C 1
ATOM 821 O O . VAL A 1 103 ? -0.423 -4.421 15.099 1.00 98.88 103 VAL A O 1
ATOM 824 N N . ALA A 1 104 ? 1.800 -4.790 14.940 1.00 98.69 104 ALA A N 1
ATOM 825 C CA . ALA A 1 104 ? 1.734 -6.243 15.095 1.00 98.69 104 ALA A CA 1
ATOM 826 C C . ALA A 1 104 ? 1.249 -6.648 16.491 1.00 98.69 104 ALA A C 1
ATOM 828 O O . ALA A 1 104 ? 0.306 -7.430 16.623 1.00 98.69 104 ALA A O 1
ATOM 829 N N . LYS A 1 105 ? 1.836 -6.060 17.540 1.00 98.56 105 LYS A N 1
ATOM 830 C CA . LYS A 1 105 ? 1.481 -6.298 18.947 1.00 98.56 105 LYS A CA 1
ATOM 831 C C . LYS A 1 105 ? 0.002 -6.039 19.211 1.00 98.56 105 LYS A C 1
ATOM 833 O O . LYS A 1 105 ? -0.647 -6.808 19.916 1.00 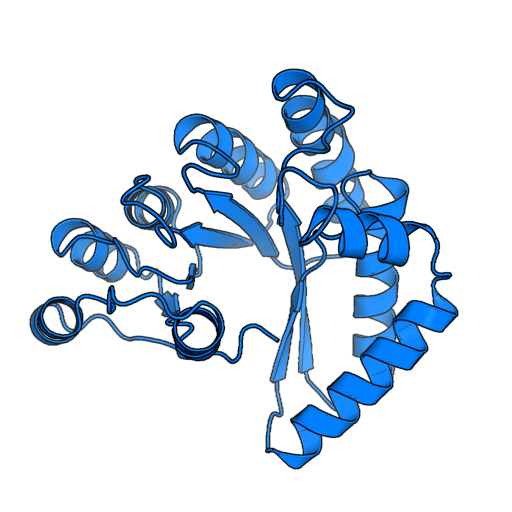98.56 105 LYS A O 1
ATOM 838 N N . LYS A 1 106 ? -0.546 -4.974 18.622 1.00 98.50 106 LYS A N 1
ATOM 839 C CA . LYS A 1 106 ? -1.965 -4.611 18.743 1.00 98.50 106 LYS A CA 1
ATOM 840 C C . LYS A 1 106 ? -2.868 -5.327 17.730 1.00 98.50 106 LYS A C 1
ATOM 842 O O . LYS A 1 106 ? -4.078 -5.127 17.776 1.00 98.50 106 LYS A O 1
ATOM 847 N N . LYS A 1 107 ? -2.301 -6.153 16.838 1.00 98.50 107 LYS A N 1
ATOM 848 C CA . LYS A 1 107 ? -3.002 -6.921 15.791 1.00 98.50 107 LYS A CA 1
ATOM 849 C C . LYS A 1 107 ? -3.914 -6.048 14.924 1.00 98.50 107 LYS A C 1
ATOM 851 O O . LYS A 1 107 ? -5.048 -6.413 14.624 1.00 98.50 107 LYS A O 1
ATOM 856 N N . LEU A 1 108 ? -3.424 -4.866 14.554 1.00 98.69 108 LEU A N 1
ATOM 857 C CA . LEU A 1 108 ? -4.240 -3.844 13.896 1.00 98.69 108 LEU A CA 1
ATOM 858 C C . LEU A 1 108 ? -4.282 -3.955 12.366 1.00 98.69 108 LEU A C 1
ATOM 860 O O . LEU A 1 108 ? -5.152 -3.341 11.751 1.00 98.69 108 LEU A O 1
ATOM 864 N N . ALA A 1 109 ? -3.379 -4.716 11.745 1.00 98.81 109 ALA A N 1
ATOM 865 C CA . ALA A 1 109 ? -3.342 -4.896 10.296 1.00 98.81 109 ALA A CA 1
ATOM 866 C C . ALA A 1 109 ? -3.050 -6.346 9.901 1.00 98.81 1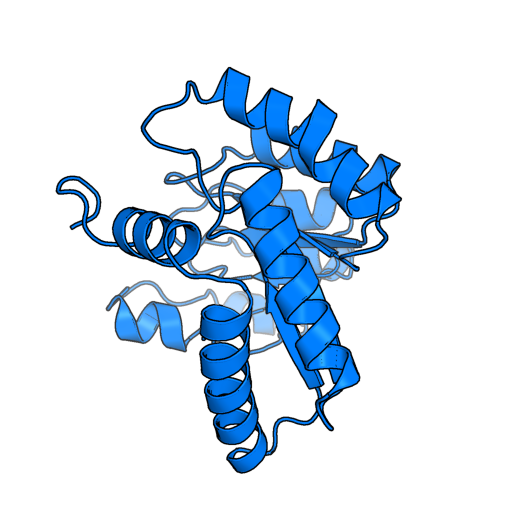09 ALA A C 1
ATOM 868 O O . ALA A 1 109 ? -2.399 -7.083 10.638 1.00 98.81 109 ALA A O 1
ATOM 869 N N . VAL A 1 110 ? -3.540 -6.737 8.723 1.00 98.81 110 VAL A N 1
ATOM 870 C CA . VAL A 1 110 ? -3.254 -8.038 8.094 1.00 98.81 110 VAL A CA 1
ATOM 871 C C . VAL A 1 110 ? -2.042 -7.924 7.171 1.00 98.81 110 VAL A C 1
ATOM 873 O O . VAL A 1 110 ? -1.199 -8.823 7.128 1.00 98.81 110 VAL A O 1
ATOM 876 N N . PHE A 1 111 ? -1.955 -6.810 6.441 1.00 98.94 111 PHE A N 1
ATOM 877 C CA . PHE A 1 111 ? -0.885 -6.549 5.489 1.00 98.94 111 PHE A CA 1
ATOM 878 C C . PHE A 1 111 ? 0.004 -5.391 5.935 1.00 98.94 111 PHE A C 1
ATOM 880 O O . PHE A 1 111 ? -0.456 -4.459 6.598 1.00 98.94 111 PHE A O 1
ATOM 887 N N . CYS A 1 112 ? 1.262 -5.442 5.506 1.00 98.88 112 CYS A N 1
ATOM 888 C CA . CYS A 1 112 ? 2.168 -4.305 5.466 1.00 98.88 112 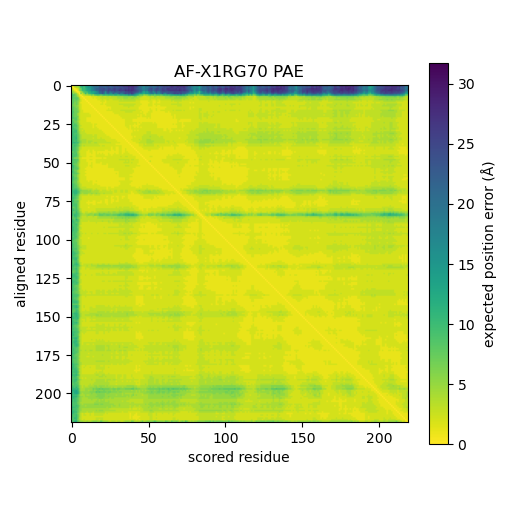CYS A CA 1
ATOM 889 C C . CYS A 1 112 ? 2.482 -3.978 4.003 1.00 98.88 112 CYS A C 1
ATOM 891 O O . CYS A 1 112 ? 2.827 -4.864 3.218 1.00 98.88 112 CYS A O 1
ATOM 893 N N . ASP A 1 113 ? 2.338 -2.710 3.651 1.00 98.94 113 ASP A N 1
ATOM 894 C CA . ASP A 1 113 ? 2.508 -2.165 2.312 1.00 98.94 113 ASP A CA 1
ATOM 895 C C . ASP A 1 113 ? 3.550 -1.041 2.349 1.00 98.94 113 ASP A C 1
ATOM 897 O O . ASP A 1 113 ? 3.792 -0.424 3.390 1.00 98.94 113 ASP A O 1
ATOM 901 N N . ILE A 1 114 ? 4.189 -0.768 1.219 1.00 98.81 114 ILE A N 1
ATOM 902 C CA . ILE A 1 114 ? 5.187 0.292 1.094 1.00 98.81 114 ILE A CA 1
ATOM 903 C C . ILE A 1 114 ? 5.161 0.898 -0.296 1.00 98.81 114 ILE A C 1
ATOM 905 O O . ILE A 1 114 ? 4.978 0.196 -1.291 1.00 98.81 114 ILE A O 1
ATOM 909 N N . PHE A 1 115 ? 5.433 2.198 -0.371 1.00 98.75 115 PHE A N 1
ATOM 910 C CA . PHE A 1 115 ? 5.556 2.882 -1.645 1.00 98.75 115 PHE A CA 1
ATOM 911 C C . PHE A 1 115 ? 6.988 2.885 -2.190 1.00 98.75 115 PHE A C 1
ATOM 913 O O . PHE A 1 115 ? 7.819 3.730 -1.847 1.00 98.75 115 PHE A O 1
ATOM 920 N N . CYS A 1 116 ? 7.281 1.921 -3.061 1.00 98.62 116 CYS A N 1
ATOM 921 C CA . CYS A 1 116 ? 8.583 1.759 -3.698 1.00 98.62 116 CYS A CA 1
ATOM 922 C C . CYS A 1 116 ? 8.632 2.480 -5.052 1.00 98.62 116 CYS A C 1
ATOM 924 O O . CYS A 1 116 ? 8.472 1.865 -6.111 1.00 98.62 116 CYS A O 1
ATOM 926 N N . ASP A 1 117 ? 8.912 3.779 -5.015 1.00 97.56 117 ASP A N 1
ATOM 927 C CA . ASP A 1 117 ? 9.037 4.625 -6.201 1.00 97.56 117 ASP A CA 1
ATOM 928 C C . ASP A 1 117 ? 10.074 5.745 -5.981 1.00 97.56 117 ASP A C 1
ATOM 930 O O . ASP A 1 117 ? 10.491 6.023 -4.853 1.00 97.56 117 ASP A O 1
ATOM 934 N N . LYS A 1 118 ? 10.492 6.433 -7.050 1.00 93.69 118 LYS A N 1
ATOM 935 C CA . LYS A 1 118 ? 11.487 7.521 -7.018 1.00 93.69 118 LYS A CA 1
ATOM 936 C C . LYS A 1 118 ? 11.100 8.682 -6.094 1.00 93.69 118 LYS A C 1
ATOM 938 O O . LYS A 1 118 ? 11.966 9.471 -5.724 1.00 93.69 118 LYS A O 1
ATOM 943 N N . ILE A 1 119 ? 9.815 8.814 -5.762 1.00 92.50 119 ILE A N 1
ATOM 944 C CA . ILE A 1 119 ? 9.287 9.894 -4.918 1.00 92.50 119 ILE A CA 1
ATOM 945 C C . ILE A 1 119 ? 9.131 9.511 -3.439 1.00 92.50 119 ILE A C 1
ATOM 947 O O . ILE A 1 119 ? 8.836 10.386 -2.627 1.00 92.50 119 ILE A O 1
ATOM 951 N N . ALA A 1 120 ? 9.334 8.240 -3.079 1.00 96.00 120 ALA A N 1
ATOM 952 C CA . ALA A 1 120 ? 9.140 7.733 -1.723 1.00 96.00 120 ALA A CA 1
ATOM 953 C C . ALA A 1 120 ? 10.349 6.896 -1.274 1.00 96.00 120 ALA A C 1
ATOM 955 O O . ALA A 1 120 ? 11.382 7.471 -0.903 1.00 96.00 120 ALA A O 1
ATOM 956 N N . PHE A 1 121 ? 10.238 5.565 -1.310 1.00 98.44 121 PHE A N 1
ATOM 957 C CA . PHE A 1 121 ? 11.284 4.644 -0.868 1.00 98.44 121 PHE A CA 1
ATOM 958 C C . PHE A 1 121 ? 12.009 4.002 -2.045 1.00 98.44 121 PHE A C 1
ATOM 960 O O . PHE A 1 121 ? 11.408 3.532 -3.010 1.00 98.44 121 PHE A O 1
ATOM 967 N N . THR A 1 122 ? 13.331 3.896 -1.935 1.00 98.50 122 THR A N 1
ATOM 968 C CA . THR A 1 122 ? 14.111 3.102 -2.889 1.00 98.50 122 THR A CA 1
ATOM 969 C C . THR A 1 122 ? 13.800 1.611 -2.739 1.00 98.50 122 THR A C 1
ATOM 971 O O . THR A 1 122 ? 13.346 1.147 -1.688 1.00 98.50 122 THR A O 1
ATOM 974 N N . LYS A 1 123 ? 14.149 0.803 -3.748 1.00 98.50 123 LYS A N 1
ATOM 975 C CA . LYS A 1 123 ? 14.058 -0.665 -3.663 1.00 98.50 123 LYS A CA 1
ATOM 976 C C . LYS A 1 123 ? 14.799 -1.237 -2.446 1.00 98.50 123 LYS A C 1
ATOM 978 O O . LYS A 1 123 ? 14.320 -2.173 -1.810 1.00 98.50 123 LYS A O 1
ATOM 983 N N . LYS A 1 124 ? 15.976 -0.690 -2.113 1.00 98.56 124 LYS A N 1
ATOM 984 C CA . LYS A 1 124 ? 16.794 -1.159 -0.980 1.00 98.56 124 LYS A CA 1
ATOM 985 C C . LYS A 1 124 ? 16.107 -0.879 0.355 1.00 98.56 124 LYS A C 1
ATOM 987 O O . LYS A 1 124 ? 16.120 -1.736 1.233 1.00 98.56 124 LYS A O 1
ATOM 992 N N . GLU A 1 125 ? 15.511 0.297 0.501 1.00 98.69 125 GLU A N 1
ATOM 993 C CA . GLU A 1 125 ? 14.784 0.693 1.713 1.00 98.69 125 GLU A CA 1
ATOM 994 C C . GLU A 1 125 ? 13.487 -0.093 1.851 1.00 98.69 125 GLU A C 1
ATOM 996 O O . GLU A 1 125 ? 13.238 -0.677 2.903 1.00 98.69 125 GLU A O 1
ATOM 1001 N N . SER A 1 126 ? 12.744 -0.226 0.753 1.00 98.81 126 SER A N 1
ATOM 1002 C CA . SER A 1 126 ? 11.522 -1.026 0.699 1.00 98.81 126 SER A CA 1
ATOM 1003 C C . SER A 1 126 ? 11.777 -2.474 1.104 1.00 98.81 126 SER A C 1
ATOM 1005 O O . SER A 1 126 ? 11.050 -3.031 1.921 1.00 98.81 126 SER A O 1
ATOM 1007 N N . LYS A 1 127 ? 12.880 -3.068 0.625 1.00 98.81 127 LYS A N 1
ATOM 1008 C CA . LYS A 1 127 ? 13.289 -4.421 1.024 1.00 98.81 127 LYS A CA 1
ATOM 1009 C C . L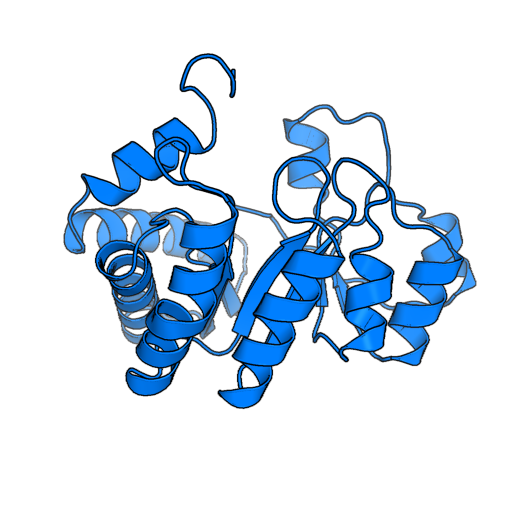YS A 1 127 ? 13.535 -4.527 2.532 1.00 98.81 127 LYS A C 1
ATOM 1011 O O . LYS A 1 127 ? 13.100 -5.500 3.135 1.00 98.81 127 LYS A O 1
ATOM 1016 N N . LYS A 1 128 ? 14.219 -3.552 3.143 1.00 98.69 128 LYS A N 1
ATOM 1017 C CA . LYS A 1 128 ? 14.488 -3.555 4.594 1.00 98.69 128 LYS A CA 1
ATOM 1018 C C . LYS A 1 128 ? 13.200 -3.500 5.415 1.00 98.69 128 LYS A C 1
ATOM 1020 O O . LYS A 1 128 ? 13.076 -4.232 6.391 1.00 98.69 128 LYS A O 1
ATOM 1025 N N . VAL A 1 129 ? 12.265 -2.636 5.025 1.00 98.88 129 VAL A N 1
ATOM 1026 C CA . VAL A 1 129 ? 10.985 -2.462 5.724 1.00 98.88 129 VAL A CA 1
ATOM 1027 C C . VAL A 1 129 ? 10.108 -3.707 5.580 1.00 98.88 129 VAL A C 1
ATOM 1029 O O . VAL A 1 129 ? 9.623 -4.228 6.580 1.00 98.88 129 VAL A O 1
ATOM 1032 N N . LEU A 1 130 ? 9.960 -4.241 4.365 1.00 98.88 130 LEU A N 1
ATOM 1033 C CA . LEU A 1 130 ? 9.117 -5.414 4.121 1.00 98.88 130 LEU A CA 1
ATOM 1034 C C . LEU A 1 130 ? 9.667 -6.693 4.763 1.00 98.88 130 LEU A C 1
ATOM 1036 O O . LEU A 1 130 ? 8.890 -7.494 5.274 1.00 98.88 130 LEU A O 1
ATOM 1040 N N . LEU A 1 131 ? 10.992 -6.885 4.792 1.00 98.81 131 LEU A N 1
ATOM 1041 C CA . LEU A 1 131 ? 11.590 -8.003 5.533 1.00 98.81 131 LEU A CA 1
ATOM 1042 C C . LEU A 1 131 ? 11.294 -7.898 7.032 1.00 98.81 131 LEU A C 1
ATOM 1044 O O . LEU A 1 131 ? 10.886 -8.888 7.632 1.00 98.81 131 LEU A O 1
ATOM 1048 N N . ARG A 1 132 ? 11.390 -6.692 7.609 1.00 98.81 132 ARG A N 1
ATOM 1049 C CA . ARG A 1 132 ? 11.023 -6.466 9.010 1.00 98.81 132 ARG A CA 1
ATOM 1050 C C . ARG A 1 132 ? 9.544 -6.752 9.264 1.00 98.81 132 ARG A C 1
ATOM 1052 O O . ARG A 1 132 ? 9.206 -7.392 10.248 1.00 98.81 132 ARG A O 1
ATOM 1059 N N . ALA A 1 133 ? 8.655 -6.337 8.366 1.00 98.81 133 ALA A N 1
ATOM 1060 C CA . ALA A 1 133 ? 7.233 -6.655 8.482 1.00 98.81 133 ALA A CA 1
ATOM 1061 C C . ALA A 1 133 ? 6.967 -8.171 8.429 1.00 98.81 133 ALA A C 1
ATOM 1063 O O . ALA A 1 133 ? 6.130 -8.686 9.170 1.00 98.81 133 ALA A O 1
ATOM 1064 N N . LYS A 1 134 ? 7.722 -8.904 7.604 1.00 98.50 134 LYS A N 1
ATOM 1065 C CA . LYS A 1 134 ? 7.622 -10.363 7.498 1.00 98.50 134 LYS A CA 1
ATOM 1066 C C . LYS A 1 134 ? 8.001 -11.078 8.798 1.00 98.50 134 LYS A C 1
ATOM 1068 O O . LYS A 1 134 ? 7.344 -12.050 9.149 1.00 98.50 134 LYS A O 1
ATOM 1073 N N . GLU A 1 135 ? 8.998 -10.579 9.532 1.00 98.69 135 GLU A N 1
ATOM 1074 C CA . GLU A 1 135 ? 9.378 -11.099 10.862 1.00 98.69 135 GLU A CA 1
ATOM 1075 C C . GLU A 1 135 ? 8.230 -11.003 11.883 1.00 98.69 135 GLU A C 1
ATOM 1077 O O . GLU A 1 135 ? 8.147 -11.816 12.799 1.00 98.69 135 GLU A O 1
ATOM 1082 N N . PHE A 1 136 ? 7.309 -10.053 11.696 1.00 98.69 136 PHE A N 1
ATOM 1083 C CA . PHE A 1 136 ? 6.090 -9.900 12.497 1.00 98.69 136 PHE A CA 1
ATOM 1084 C C . PHE A 1 136 ? 4.848 -10.545 11.864 1.00 98.69 136 PHE A C 1
ATOM 1086 O O . PHE A 1 136 ? 3.722 -10.230 12.249 1.00 98.69 136 PHE A O 1
ATOM 1093 N N . ASN A 1 137 ? 5.034 -11.470 10.919 1.00 98.31 137 ASN A N 1
ATOM 1094 C CA . ASN A 1 137 ? 3.973 -12.237 10.260 1.00 98.31 137 ASN A CA 1
ATOM 1095 C C . ASN A 1 137 ? 2.971 -11.404 9.441 1.00 98.31 137 ASN A C 1
ATOM 1097 O O . ASN A 1 137 ? 1.877 -11.886 9.135 1.00 98.31 137 ASN A O 1
ATOM 1101 N N . PHE A 1 138 ? 3.325 -10.181 9.035 1.00 98.88 138 PHE A N 1
ATOM 1102 C CA . PHE A 1 138 ? 2.511 -9.458 8.062 1.00 98.88 138 PHE A CA 1
ATOM 1103 C C . PHE A 1 138 ? 2.576 -10.140 6.698 1.00 98.88 138 PHE A C 1
ATOM 1105 O O . PHE A 1 138 ? 3.648 -10.508 6.208 1.00 98.88 138 PHE A O 1
ATOM 1112 N N . LYS A 1 139 ? 1.424 -10.218 6.030 1.00 98.88 139 LYS A N 1
ATOM 1113 C CA . LYS A 1 139 ? 1.406 -10.420 4.581 1.00 98.88 139 LYS A CA 1
ATOM 1114 C C . LYS A 1 139 ? 1.920 -9.146 3.908 1.00 98.88 139 LYS A C 1
ATOM 1116 O O . LYS A 1 139 ? 1.679 -8.044 4.393 1.00 98.88 139 LYS A O 1
ATOM 1121 N N . LEU A 1 140 ? 2.644 -9.277 2.803 1.00 98.88 140 LEU A N 1
ATOM 1122 C CA . LEU A 1 140 ? 3.327 -8.138 2.188 1.00 98.88 140 LEU A CA 1
ATOM 1123 C C . LEU A 1 140 ? 2.584 -7.650 0.946 1.00 98.88 140 LEU A C 1
ATOM 1125 O O . LEU A 1 140 ? 2.126 -8.459 0.142 1.00 98.88 140 LEU A O 1
ATOM 1129 N N . LYS A 1 141 ? 2.506 -6.336 0.769 1.00 98.94 141 LYS A N 1
ATOM 1130 C CA . LYS A 1 141 ? 2.066 -5.655 -0.456 1.00 98.94 141 LYS A CA 1
ATOM 1131 C C . LYS A 1 141 ? 3.071 -4.557 -0.805 1.00 98.94 141 LYS A C 1
ATOM 1133 O O . LYS A 1 141 ? 3.980 -4.277 -0.020 1.00 98.94 141 LYS A O 1
ATOM 1138 N N . ILE A 1 142 ? 2.971 -4.004 -2.008 1.00 98.88 142 ILE A N 1
ATOM 1139 C CA . ILE A 1 142 ? 3.864 -2.934 -2.455 1.00 98.88 142 ILE A CA 1
ATOM 1140 C C . ILE A 1 142 ? 3.192 -2.076 -3.526 1.00 98.88 142 ILE A C 1
ATOM 1142 O O . ILE A 1 142 ? 2.778 -2.589 -4.564 1.00 98.88 142 ILE A O 1
ATOM 1146 N N . HIS A 1 143 ? 3.161 -0.762 -3.324 1.00 98.88 143 HIS A N 1
ATOM 1147 C CA . HIS A 1 143 ? 2.933 0.183 -4.415 1.00 98.88 143 HIS A CA 1
ATOM 1148 C C . HIS A 1 143 ? 4.228 0.269 -5.221 1.00 98.88 143 HIS A C 1
ATOM 1150 O O . HIS A 1 143 ? 5.295 0.582 -4.678 1.00 98.88 143 HIS A O 1
ATOM 1156 N N . ALA A 1 144 ? 4.157 -0.077 -6.502 1.00 98.62 144 ALA A N 1
ATOM 1157 C CA . ALA A 1 144 ? 5.330 -0.358 -7.308 1.00 98.62 144 ALA A CA 1
ATOM 1158 C C . ALA A 1 144 ? 5.265 0.305 -8.681 1.00 98.62 144 ALA A C 1
ATOM 1160 O O . ALA A 1 144 ? 4.299 0.166 -9.428 1.00 98.62 144 ALA A O 1
ATOM 1161 N N . ASP A 1 145 ? 6.385 0.921 -9.047 1.00 98.25 145 ASP A N 1
ATOM 1162 C CA . ASP A 1 145 ? 6.674 1.398 -10.395 1.00 98.25 145 ASP A CA 1
ATOM 1163 C C . ASP A 1 145 ? 5.573 2.306 -10.996 1.00 98.25 145 ASP A C 1
ATOM 1165 O O . ASP A 1 145 ? 5.207 2.188 -12.172 1.00 98.25 145 ASP A O 1
ATOM 1169 N N . GLU A 1 146 ? 5.021 3.202 -10.178 1.00 97.88 146 GLU A N 1
ATOM 1170 C CA . GLU A 1 146 ? 3.949 4.128 -10.548 1.00 97.88 146 GLU A CA 1
ATOM 1171 C C . GLU A 1 146 ? 4.474 5.284 -11.408 1.00 97.88 146 GLU A C 1
ATOM 1173 O O . GLU A 1 146 ? 3.891 5.606 -12.443 1.00 97.88 146 GLU A O 1
ATOM 1178 N N . PHE A 1 147 ? 5.597 5.895 -11.021 1.00 97.00 147 PHE A N 1
ATOM 1179 C CA . PHE A 1 147 ? 6.157 7.076 -11.689 1.00 97.00 147 PHE A CA 1
ATOM 1180 C C . PHE A 1 147 ? 7.504 6.818 -12.366 1.00 97.00 147 PHE A C 1
ATOM 1182 O O . PHE A 1 147 ? 7.994 7.669 -13.124 1.00 97.00 147 PHE A O 1
ATOM 1189 N N . ALA A 1 148 ? 8.141 5.687 -12.081 1.00 96.88 148 ALA A N 1
ATOM 1190 C CA . ALA A 1 148 ? 9.334 5.209 -12.766 1.00 96.88 148 ALA A CA 1
ATOM 1191 C C . ALA A 1 148 ? 9.490 3.702 -12.586 1.00 96.88 148 ALA A C 1
ATOM 1193 O O . ALA A 1 148 ? 8.877 3.104 -11.718 1.00 96.88 148 ALA A O 1
ATOM 1194 N N . ASN A 1 149 ? 10.350 3.074 -13.385 1.00 97.25 149 ASN A N 1
ATOM 1195 C CA . ASN A 1 149 ? 10.759 1.699 -13.120 1.00 97.25 149 ASN A CA 1
ATOM 1196 C C . ASN A 1 149 ? 11.741 1.688 -11.935 1.00 97.25 149 ASN A C 1
ATOM 1198 O O . ASN A 1 149 ? 12.956 1.741 -12.126 1.00 97.25 149 ASN A O 1
ATOM 1202 N N . SER A 1 150 ? 11.206 1.671 -10.717 1.00 97.62 150 SER A N 1
ATOM 1203 C CA . SER A 1 150 ? 11.967 1.679 -9.462 1.00 97.62 150 SER A CA 1
ATOM 1204 C C . SER A 1 150 ? 12.355 0.272 -8.998 1.00 97.62 150 SER A C 1
ATOM 1206 O O . SER A 1 150 ? 13.106 0.110 -8.033 1.00 97.62 150 SER A O 1
ATOM 1208 N N . GLY A 1 151 ? 11.890 -0.758 -9.708 1.00 98.19 151 GLY A N 1
ATOM 1209 C CA . GLY A 1 151 ? 12.154 -2.160 -9.416 1.00 98.19 151 GLY A CA 1
ATOM 1210 C C . GLY A 1 151 ? 11.265 -2.722 -8.308 1.00 98.19 151 GLY A C 1
ATOM 1211 O O . GLY A 1 151 ? 11.611 -3.772 -7.752 1.00 98.19 151 GLY A O 1
ATOM 1212 N N . GLY A 1 152 ? 10.150 -2.048 -8.003 1.00 98.62 152 GLY A N 1
ATOM 1213 C CA . GLY A 1 152 ? 9.183 -2.451 -6.984 1.00 98.62 152 GLY A CA 1
ATOM 1214 C C . GLY A 1 152 ? 8.506 -3.772 -7.340 1.00 98.62 152 GLY A C 1
ATOM 1215 O O . GLY A 1 152 ? 8.507 -4.693 -6.529 1.00 98.62 152 GLY A O 1
ATOM 1216 N N . ALA A 1 153 ? 8.064 -3.948 -8.590 1.00 98.62 153 ALA A N 1
ATOM 1217 C CA . ALA A 1 153 ? 7.410 -5.184 -9.029 1.00 98.62 153 ALA A CA 1
ATOM 1218 C C . ALA A 1 153 ? 8.333 -6.410 -8.922 1.00 98.62 153 ALA A C 1
ATOM 1220 O O . ALA A 1 153 ? 7.938 -7.492 -8.491 1.00 98.62 153 ALA A O 1
ATOM 1221 N N . ARG A 1 154 ? 9.617 -6.234 -9.262 1.00 98.62 154 ARG A N 1
ATOM 1222 C CA . ARG A 1 154 ? 10.617 -7.301 -9.109 1.00 98.62 154 ARG A CA 1
ATOM 1223 C C . ARG A 1 154 ? 10.894 -7.601 -7.638 1.00 98.62 154 ARG A C 1
ATOM 1225 O O . ARG A 1 154 ? 11.136 -8.756 -7.304 1.00 98.62 154 ARG A O 1
ATOM 1232 N N . LEU A 1 155 ? 10.894 -6.587 -6.772 1.00 98.88 155 LEU A N 1
ATOM 1233 C CA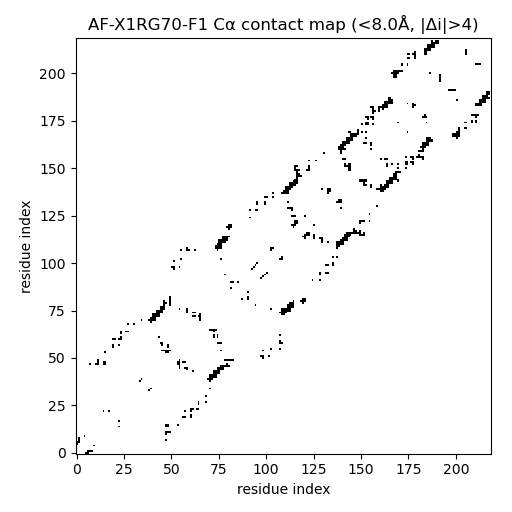 . LEU A 1 155 ? 11.019 -6.801 -5.331 1.00 98.88 155 LEU A CA 1
ATOM 1234 C C . LEU A 1 155 ? 9.812 -7.568 -4.775 1.00 98.88 155 LEU A C 1
ATOM 1236 O O . LEU A 1 155 ? 10.009 -8.464 -3.961 1.00 98.88 155 LEU A O 1
ATOM 1240 N N . ALA A 1 156 ? 8.604 -7.260 -5.253 1.00 98.88 156 ALA A N 1
ATOM 1241 C CA . ALA A 1 156 ? 7.377 -7.957 -4.879 1.00 98.88 156 ALA A CA 1
ATOM 1242 C C . ALA A 1 156 ? 7.505 -9.469 -5.107 1.00 98.88 156 ALA A C 1
ATOM 1244 O O . ALA A 1 156 ? 7.276 -10.258 -4.194 1.00 98.88 156 ALA A O 1
ATOM 1245 N N . ALA A 1 157 ? 7.967 -9.855 -6.302 1.00 98.81 157 ALA A N 1
ATOM 1246 C CA . ALA A 1 157 ? 8.241 -11.247 -6.647 1.00 98.81 157 ALA A CA 1
ATOM 1247 C C . ALA A 1 157 ? 9.322 -11.870 -5.749 1.00 98.81 157 ALA A C 1
ATOM 1249 O O . ALA A 1 157 ? 9.153 -12.971 -5.246 1.00 98.81 157 ALA A O 1
ATOM 1250 N N . GLN A 1 158 ? 10.418 -11.149 -5.484 1.00 98.75 158 GLN A N 1
ATOM 1251 C CA . GLN A 1 158 ? 11.509 -11.640 -4.629 1.00 98.75 158 GLN A CA 1
ATOM 1252 C C . GLN A 1 158 ? 11.083 -11.911 -3.180 1.00 98.75 158 GLN A C 1
ATOM 1254 O O . GLN A 1 158 ? 11.703 -12.735 -2.512 1.00 98.75 158 GLN A O 1
ATOM 1259 N N . LEU A 1 159 ? 10.086 -11.185 -2.670 1.00 98.75 159 LEU A N 1
ATOM 1260 C CA . LEU A 1 159 ? 9.621 -11.310 -1.289 1.00 98.75 159 LEU A CA 1
ATOM 1261 C C . LEU A 1 159 ? 8.324 -12.120 -1.152 1.00 98.75 159 LEU A C 1
ATOM 1263 O O . LEU A 1 159 ? 7.874 -12.317 -0.020 1.00 98.75 159 LEU A O 1
ATOM 1267 N N . ASN A 1 160 ? 7.773 -12.621 -2.265 1.00 98.56 160 ASN A N 1
ATOM 1268 C CA . ASN A 1 160 ? 6.461 -13.267 -2.343 1.00 98.56 160 ASN A CA 1
ATOM 1269 C C . ASN A 1 160 ? 5.353 -12.379 -1.747 1.00 98.56 160 ASN A C 1
ATOM 1271 O O . ASN A 1 160 ? 4.583 -12.810 -0.887 1.00 98.56 160 ASN A O 1
ATOM 1275 N N . CYS A 1 161 ? 5.310 -11.107 -2.160 1.00 98.88 161 CYS A N 1
ATOM 1276 C CA . CYS A 1 161 ? 4.203 -10.218 -1.808 1.00 98.88 161 CYS A CA 1
ATOM 1277 C C . CYS A 1 161 ? 2.875 -10.774 -2.338 1.00 98.88 161 CYS A C 1
ATOM 1279 O O . CYS A 1 161 ? 2.818 -11.399 -3.388 1.00 98.88 161 CYS A O 1
ATOM 1281 N N . THR A 1 162 ? 1.777 -10.504 -1.642 1.00 98.88 162 THR A N 1
ATOM 1282 C CA . THR A 1 162 ? 0.434 -10.872 -2.098 1.00 98.88 162 THR A CA 1
ATOM 1283 C C . THR A 1 162 ? 0.035 -10.102 -3.355 1.00 98.88 162 THR A C 1
ATOM 1285 O O . THR A 1 162 ? -0.543 -10.682 -4.272 1.00 98.88 162 THR A O 1
ATOM 1288 N N . SER A 1 163 ? 0.370 -8.813 -3.431 1.00 98.88 163 SER A N 1
ATOM 1289 C CA . SER A 1 163 ? 0.176 -8.018 -4.644 1.00 98.88 163 SER A CA 1
ATOM 1290 C C . SER A 1 163 ? 1.268 -6.972 -4.839 1.00 98.88 163 SER A C 1
ATOM 1292 O O . SER A 1 163 ? 2.007 -6.639 -3.905 1.00 98.88 163 SER A O 1
ATOM 1294 N N . ALA A 1 164 ? 1.345 -6.464 -6.068 1.00 98.88 164 ALA A N 1
ATOM 1295 C CA . ALA A 1 164 ? 2.055 -5.244 -6.418 1.00 98.88 164 ALA A CA 1
ATOM 1296 C C . ALA A 1 164 ? 1.101 -4.314 -7.176 1.00 98.88 164 ALA A C 1
ATOM 1298 O O . ALA A 1 164 ? 0.449 -4.746 -8.127 1.00 98.88 164 ALA A O 1
ATOM 1299 N N . ASP A 1 165 ? 1.021 -3.056 -6.761 1.00 98.81 165 ASP A N 1
ATOM 1300 C CA . ASP A 1 165 ? -0.049 -2.138 -7.154 1.00 98.81 165 ASP A CA 1
ATOM 1301 C C . ASP A 1 165 ? 0.511 -0.973 -8.025 1.00 98.81 165 ASP A C 1
ATOM 1303 O O . ASP A 1 165 ? 1.693 -0.641 -7.923 1.00 98.81 165 ASP A O 1
ATOM 1307 N N . HIS A 1 166 ? -0.314 -0.369 -8.898 1.00 98.44 166 HIS A N 1
ATOM 1308 C CA . HIS A 1 166 ? 0.007 0.611 -9.974 1.00 98.44 166 HIS A CA 1
ATOM 1309 C C . HIS A 1 166 ? 0.653 0.050 -11.252 1.00 98.44 166 HIS A C 1
ATOM 1311 O O . HIS A 1 166 ? -0.034 -0.128 -12.261 1.00 98.44 166 HIS A O 1
ATOM 1317 N N . LEU A 1 167 ? 1.972 -0.182 -11.240 1.00 98.38 167 LEU A N 1
ATOM 1318 C CA . LEU A 1 167 ? 2.728 -0.869 -12.298 1.00 98.38 167 LEU A CA 1
ATOM 1319 C C . LEU A 1 167 ? 2.763 -0.187 -13.685 1.00 98.38 167 LEU A C 1
ATOM 1321 O O . LEU A 1 167 ? 2.924 -0.843 -14.721 1.00 98.38 167 LEU A O 1
ATOM 1325 N N . LEU A 1 168 ? 2.650 1.144 -13.736 1.00 97.81 168 LEU A N 1
ATOM 1326 C CA . LEU A 1 168 ? 2.657 1.913 -14.992 1.00 97.81 168 LEU A CA 1
ATOM 1327 C C . LEU A 1 168 ? 3.994 1.819 -15.747 1.00 97.81 168 LEU A C 1
ATOM 1329 O O . LEU A 1 168 ? 4.023 1.833 -16.982 1.00 97.81 168 LEU A O 1
ATOM 1333 N N . TYR A 1 169 ? 5.106 1.709 -15.019 1.00 97.81 169 TYR A N 1
ATOM 1334 C CA . TYR A 1 169 ? 6.461 1.642 -15.575 1.00 97.81 169 TYR A CA 1
ATOM 1335 C C . TYR A 1 169 ? 7.107 0.258 -15.437 1.00 97.81 169 TYR A C 1
ATOM 1337 O O . TYR A 1 169 ? 8.287 0.092 -15.757 1.00 97.81 169 TYR A O 1
ATOM 1345 N N . THR A 1 170 ? 6.347 -0.750 -15.011 1.00 98.12 170 THR A N 1
ATOM 1346 C CA . THR A 1 170 ? 6.845 -2.116 -14.857 1.00 98.12 170 THR A CA 1
ATOM 1347 C C . THR A 1 170 ? 7.199 -2.750 -16.206 1.00 98.12 170 THR A C 1
ATOM 1349 O O . THR A 1 170 ? 6.540 -2.558 -17.232 1.00 98.12 170 THR A O 1
ATOM 1352 N N . THR A 1 171 ? 8.271 -3.541 -16.216 1.00 98.19 171 THR A N 1
ATOM 1353 C CA . THR A 1 171 ? 8.770 -4.229 -17.412 1.00 98.19 171 THR A CA 1
ATOM 1354 C C . THR A 1 171 ? 8.132 -5.606 -17.596 1.00 98.19 171 THR A C 1
ATOM 1356 O O . THR A 1 171 ? 7.724 -6.254 -16.634 1.00 98.19 171 THR A O 1
ATOM 1359 N N . LYS A 1 172 ? 8.136 -6.126 -18.833 1.00 98.31 172 LYS A N 1
ATOM 1360 C CA . LYS A 1 172 ? 7.677 -7.498 -19.131 1.00 98.31 172 LYS A CA 1
ATOM 1361 C C . LYS A 1 172 ? 8.384 -8.557 -18.274 1.00 98.31 172 LYS A C 1
ATOM 1363 O O . LYS A 1 172 ? 7.748 -9.503 -17.824 1.00 98.31 172 LYS A O 1
ATOM 1368 N N . SER A 1 173 ? 9.684 -8.393 -18.018 1.00 98.44 173 SER A N 1
ATOM 1369 C CA . SER A 1 173 ? 10.449 -9.348 -17.207 1.00 98.44 173 SER A CA 1
ATOM 1370 C C . SER A 1 173 ? 10.067 -9.315 -15.725 1.00 98.44 173 SER A C 1
ATOM 1372 O O . SER A 1 173 ? 10.159 -10.341 -15.060 1.00 98.44 173 SER A O 1
ATOM 1374 N N . ALA A 1 174 ? 9.639 -8.165 -15.197 1.00 98.56 174 ALA A N 1
ATOM 1375 C CA . ALA A 1 174 ? 9.106 -8.069 -13.841 1.00 98.56 174 ALA A CA 1
ATOM 1376 C C . ALA A 1 174 ? 7.675 -8.626 -13.748 1.00 98.56 174 ALA A C 1
ATOM 1378 O O . ALA A 1 174 ? 7.366 -9.308 -12.779 1.00 98.56 174 ALA A O 1
ATOM 1379 N N . ILE A 1 175 ? 6.841 -8.425 -14.777 1.00 98.75 175 ILE A N 1
ATOM 1380 C CA . ILE A 1 175 ? 5.512 -9.057 -14.877 1.00 98.75 175 ILE A CA 1
ATOM 1381 C C . ILE A 1 175 ? 5.637 -10.584 -14.864 1.00 98.75 175 ILE A C 1
ATOM 1383 O O . ILE A 1 175 ? 4.943 -11.252 -14.101 1.00 98.75 175 ILE A O 1
ATOM 1387 N N . LYS A 1 176 ? 6.570 -11.137 -15.650 1.00 98.62 176 LYS A N 1
ATOM 1388 C CA . LYS A 1 176 ? 6.850 -12.578 -15.646 1.00 98.62 176 LYS A CA 1
ATOM 1389 C C . LYS A 1 176 ? 7.262 -13.072 -14.252 1.00 98.62 176 LYS A C 1
ATOM 1391 O O . LYS A 1 176 ? 6.708 -14.052 -13.775 1.00 98.62 176 LYS A O 1
ATOM 1396 N N . ALA A 1 177 ? 8.163 -12.352 -13.580 1.00 98.69 177 ALA A N 1
ATOM 1397 C CA . ALA A 1 177 ? 8.598 -12.707 -12.229 1.00 98.69 177 ALA A CA 1
ATOM 1398 C C . ALA A 1 177 ? 7.442 -12.683 -11.209 1.00 98.69 177 ALA A C 1
ATOM 1400 O O . ALA A 1 177 ? 7.373 -13.553 -10.350 1.00 98.69 177 ALA A O 1
ATOM 1401 N N . MET A 1 178 ? 6.518 -11.718 -11.308 1.00 98.69 178 MET A N 1
ATOM 1402 C CA . MET A 1 178 ? 5.321 -11.685 -10.456 1.00 98.69 178 MET A CA 1
ATOM 1403 C C . MET A 1 178 ? 4.425 -12.902 -10.690 1.00 98.69 178 MET A C 1
ATOM 1405 O O . MET A 1 178 ? 4.014 -13.532 -9.721 1.00 98.69 178 MET A O 1
ATOM 1409 N N . LYS A 1 179 ? 4.186 -13.282 -11.954 1.00 98.56 179 LYS A N 1
ATOM 1410 C CA . LYS A 1 179 ? 3.438 -14.503 -12.293 1.00 98.56 179 LYS A CA 1
ATOM 1411 C C . LYS A 1 179 ? 4.088 -15.751 -11.691 1.00 98.56 179 LYS A C 1
ATOM 1413 O O . LYS A 1 179 ? 3.388 -16.542 -11.071 1.00 98.56 179 LYS A O 1
ATOM 1418 N N . GLU A 1 180 ? 5.398 -15.910 -11.868 1.00 98.56 180 GLU A N 1
ATOM 1419 C CA . GLU A 1 180 ? 6.161 -17.056 -11.352 1.00 98.56 180 GLU A CA 1
ATOM 1420 C C . GLU A 1 180 ? 6.103 -17.139 -9.814 1.00 98.56 180 GLU A C 1
ATOM 1422 O O . GLU A 1 180 ? 5.999 -18.230 -9.264 1.00 98.56 180 GLU A O 1
ATOM 1427 N N . ALA A 1 181 ? 6.105 -15.996 -9.121 1.00 98.56 181 ALA A N 1
ATOM 1428 C CA . ALA A 1 181 ? 6.032 -15.916 -7.660 1.00 98.56 181 ALA A CA 1
ATOM 1429 C C . ALA A 1 181 ? 4.596 -15.888 -7.088 1.00 98.56 181 ALA A C 1
ATOM 1431 O O . ALA A 1 181 ? 4.424 -15.787 -5.875 1.00 98.56 181 ALA A O 1
ATOM 1432 N N . GLY A 1 182 ? 3.559 -15.938 -7.934 1.00 98.44 182 GLY A N 1
ATOM 1433 C CA . GLY A 1 182 ? 2.159 -15.861 -7.497 1.00 98.44 182 GLY A CA 1
ATOM 1434 C C . GLY A 1 182 ? 1.724 -14.484 -6.972 1.00 98.44 182 GLY A C 1
ATOM 1435 O O . GLY A 1 182 ? 0.719 -14.387 -6.271 1.00 98.44 182 GLY A O 1
ATOM 1436 N N . VAL A 1 183 ? 2.458 -13.418 -7.304 1.00 98.81 183 VAL A N 1
ATOM 1437 C CA . VAL A 1 183 ? 2.118 -12.037 -6.932 1.00 98.81 183 VAL A CA 1
ATOM 1438 C C . VAL A 1 183 ? 1.048 -11.508 -7.880 1.00 98.81 183 VAL A C 1
ATOM 1440 O O . VAL A 1 183 ? 1.252 -11.508 -9.095 1.00 98.81 183 VAL A O 1
ATOM 1443 N N . ILE A 1 184 ? -0.061 -11.000 -7.339 1.00 98.75 184 ILE A N 1
ATOM 1444 C CA . ILE A 1 184 ? -1.122 -10.394 -8.150 1.00 98.75 184 ILE A CA 1
ATOM 1445 C C . ILE A 1 184 ? -0.748 -8.948 -8.516 1.00 98.75 184 ILE A C 1
ATOM 1447 O O . ILE A 1 184 ? -0.589 -8.113 -7.627 1.00 98.75 184 ILE A O 1
ATOM 1451 N N . PRO A 1 185 ? -0.616 -8.599 -9.804 1.00 98.69 185 PRO A N 1
ATOM 1452 C CA . PRO A 1 185 ? -0.559 -7.218 -10.251 1.00 98.69 185 PRO A CA 1
ATOM 1453 C C . PRO A 1 185 ? -1.937 -6.553 -10.098 1.00 98.69 185 PRO A C 1
ATOM 1455 O O . PRO A 1 185 ? -2.911 -7.012 -10.701 1.00 98.69 185 PRO A O 1
ATOM 1458 N N . THR A 1 186 ? -2.018 -5.451 -9.354 1.00 98.75 186 THR A N 1
ATOM 1459 C CA . THR A 1 186 ? -3.237 -4.636 -9.224 1.00 98.75 186 THR A CA 1
ATOM 1460 C C . THR A 1 186 ? -3.091 -3.355 -10.039 1.00 98.75 186 THR A C 1
ATOM 1462 O O . THR A 1 186 ? -2.291 -2.478 -9.709 1.00 98.75 186 THR A O 1
ATOM 1465 N N . LEU A 1 187 ? -3.862 -3.225 -11.117 1.00 98.44 187 LEU A N 1
ATOM 1466 C CA . LEU A 1 187 ? -3.870 -2.017 -11.940 1.00 98.44 187 LEU A CA 1
ATOM 1467 C C . LEU A 1 187 ? -4.848 -0.988 -11.370 1.00 98.44 187 LEU A C 1
ATOM 1469 O O . LEU A 1 187 ? -5.994 -1.310 -11.060 1.00 98.44 187 LEU A O 1
ATOM 1473 N N . LEU A 1 188 ? -4.398 0.265 -11.293 1.00 98.06 188 LEU A N 1
ATOM 1474 C CA . LEU A 1 188 ? -5.138 1.382 -10.697 1.00 98.06 188 LEU A CA 1
ATOM 1475 C C . LEU A 1 188 ? -5.411 2.456 -11.768 1.00 98.06 188 LEU A C 1
ATOM 1477 O O . LEU A 1 188 ? -4.723 3.478 -11.840 1.00 98.06 188 LEU A O 1
ATOM 1481 N N . PRO A 1 189 ? -6.363 2.210 -12.691 1.00 96.38 189 PRO A N 1
ATOM 1482 C CA . PRO A 1 189 ? -6.602 3.104 -13.821 1.00 96.38 189 PRO A CA 1
ATOM 1483 C C . PRO A 1 189 ? -7.095 4.490 -13.383 1.00 96.38 189 PRO A C 1
ATOM 1485 O O . PRO A 1 189 ? -6.741 5.475 -14.036 1.00 96.38 189 PRO A O 1
ATOM 1488 N N . GLY A 1 190 ? -7.841 4.580 -12.272 1.00 96.50 190 GLY A N 1
ATOM 1489 C CA . GLY A 1 190 ? -8.353 5.838 -11.716 1.00 96.50 190 GLY A CA 1
ATOM 1490 C C . GLY A 1 190 ? -7.244 6.847 -11.416 1.00 96.50 190 GLY A C 1
ATOM 1491 O O . GLY A 1 190 ? -7.323 7.992 -11.860 1.00 96.50 190 GLY A O 1
ATOM 1492 N N . THR A 1 191 ? -6.157 6.402 -10.782 1.00 94.38 191 THR A N 1
ATOM 1493 C CA . THR A 1 191 ? -4.982 7.228 -10.469 1.00 94.38 191 THR A CA 1
ATOM 1494 C C . THR A 1 191 ? -4.344 7.788 -11.736 1.00 94.38 191 THR A C 1
ATOM 1496 O O . THR A 1 191 ? -4.133 8.994 -11.859 1.00 94.38 191 THR A O 1
ATOM 1499 N N . SER A 1 192 ? -4.086 6.926 -12.728 1.00 92.94 192 SER A N 1
ATOM 1500 C CA . SER A 1 192 ? -3.461 7.346 -13.991 1.00 92.94 192 SER A CA 1
ATOM 1501 C C . SER A 1 192 ? -4.327 8.333 -14.778 1.00 92.94 192 SER A C 1
ATOM 1503 O O . SER A 1 192 ? -3.799 9.274 -15.373 1.00 92.94 192 SER A O 1
ATOM 1505 N N . PHE A 1 193 ? -5.651 8.152 -14.731 1.00 95.44 193 PHE A N 1
ATOM 1506 C CA . PHE A 1 193 ? -6.623 9.058 -15.330 1.00 95.44 193 PHE A CA 1
ATOM 1507 C C . PHE A 1 193 ? -6.617 10.422 -14.628 1.00 95.44 193 PHE A C 1
ATOM 1509 O O . PHE A 1 193 ? -6.424 11.443 -15.287 1.00 95.44 193 PHE A O 1
ATOM 1516 N N . PHE A 1 194 ? -6.750 10.444 -13.298 1.00 94.25 194 PHE A N 1
ATOM 1517 C CA . PHE A 1 194 ? -6.823 11.679 -12.512 1.00 94.25 194 PHE A CA 1
ATOM 1518 C C . PHE A 1 194 ? -5.524 12.495 -12.571 1.00 94.25 194 PHE A C 1
ATOM 1520 O O . PHE A 1 194 ? -5.555 13.716 -12.711 1.00 94.25 194 PHE A O 1
ATOM 1527 N N . LEU A 1 195 ? -4.371 11.821 -12.530 1.00 91.75 195 LEU A N 1
ATOM 1528 C CA . LEU A 1 195 ? -3.051 12.451 -12.641 1.00 91.75 195 LEU A CA 1
ATOM 1529 C C . LEU A 1 195 ? -2.646 12.777 -14.089 1.00 91.75 195 LEU A C 1
ATOM 1531 O O . LEU A 1 195 ? -1.554 13.303 -14.308 1.00 91.75 195 LEU A O 1
ATOM 1535 N N . GLN A 1 196 ? -3.492 12.454 -15.075 1.00 93.69 196 GLN A N 1
ATOM 1536 C CA . GLN A 1 196 ? -3.228 12.641 -16.507 1.00 93.69 196 GLN A CA 1
ATOM 1537 C C . GLN A 1 196 ? -1.890 12.024 -16.957 1.00 93.69 196 GLN A C 1
ATOM 1539 O O . GLN A 1 196 ? -1.180 12.547 -17.824 1.00 93.69 196 GLN A O 1
ATOM 1544 N N . ILE A 1 197 ? -1.527 10.880 -16.369 1.00 92.31 197 ILE A N 1
ATOM 1545 C CA . ILE A 1 197 ? -0.308 10.161 -16.728 1.00 92.31 197 ILE A CA 1
ATOM 1546 C C . ILE A 1 197 ? -0.530 9.503 -18.091 1.00 92.31 197 ILE A C 1
ATOM 1548 O O . ILE A 1 197 ? -1.312 8.568 -18.238 1.00 92.31 197 ILE A O 1
ATOM 1552 N N . LYS A 1 198 ? 0.206 9.958 -19.112 1.00 92.62 198 LYS A N 1
ATOM 1553 C CA . LYS A 1 198 ? 0.111 9.396 -20.474 1.00 92.62 198 LYS A CA 1
ATOM 1554 C C . LYS A 1 198 ? 0.617 7.952 -20.568 1.00 92.62 198 LYS A C 1
ATOM 1556 O O . LYS A 1 198 ? 0.245 7.220 -21.487 1.00 92.62 198 LYS A O 1
ATOM 1561 N N . LYS A 1 199 ? 1.503 7.546 -19.653 1.00 93.88 199 LYS A N 1
ATOM 1562 C CA . LYS A 1 199 ? 2.046 6.186 -19.592 1.00 93.88 199 LYS A CA 1
ATOM 1563 C C . LYS A 1 199 ? 0.936 5.214 -19.188 1.00 93.88 199 LYS A C 1
ATOM 1565 O O . LYS A 1 199 ? 0.312 5.385 -18.151 1.00 93.88 199 LYS A O 1
ATOM 1570 N N . LYS A 1 200 ? 0.733 4.172 -19.994 1.00 93.56 200 LYS A N 1
ATOM 1571 C CA . LYS A 1 200 ? -0.210 3.080 -19.715 1.00 93.56 200 LYS A CA 1
ATOM 1572 C C . LYS A 1 200 ? 0.546 1.844 -19.208 1.00 93.56 200 LYS A C 1
ATOM 1574 O O . LYS A 1 200 ? 1.687 1.648 -19.648 1.00 93.56 200 LYS A O 1
ATOM 1579 N N . PRO A 1 201 ? -0.078 0.984 -18.374 1.00 94.56 201 PRO A N 1
ATOM 1580 C CA . PRO A 1 201 ? 0.483 -0.322 -18.040 1.00 94.56 201 PRO A CA 1
ATOM 1581 C C . PRO A 1 201 ? 0.817 -1.117 -19.306 1.00 94.56 201 PRO A C 1
ATOM 1583 O O . PRO A 1 201 ? 0.179 -0.950 -20.352 1.00 94.56 201 PRO A O 1
ATOM 1586 N N . TYR A 1 202 ? 1.795 -2.020 -19.232 1.00 95.56 202 TYR A N 1
ATOM 1587 C CA . TYR A 1 202 ? 2.232 -2.797 -20.394 1.00 95.56 202 TYR A CA 1
ATOM 1588 C C . TYR A 1 202 ? 1.251 -3.943 -20.729 1.00 95.56 202 TYR A C 1
ATOM 1590 O O . TYR A 1 202 ? 1.593 -5.116 -20.643 1.00 95.56 202 TYR A O 1
ATOM 1598 N N . ILE A 1 203 ? 0.026 -3.618 -21.160 1.00 95.25 203 ILE A N 1
ATOM 1599 C CA . ILE A 1 203 ? -1.084 -4.572 -21.373 1.00 95.25 203 ILE A CA 1
ATOM 1600 C C . ILE A 1 203 ? -0.698 -5.767 -22.260 1.00 95.25 203 ILE A C 1
ATOM 1602 O O . ILE A 1 203 ? -1.035 -6.906 -21.939 1.00 95.25 203 ILE A O 1
ATOM 1606 N N . LYS A 1 204 ? 0.051 -5.538 -23.350 1.00 97.12 204 LYS A N 1
ATOM 1607 C CA . LYS A 1 204 ? 0.543 -6.626 -24.219 1.00 97.12 204 LYS A CA 1
ATOM 1608 C C . LYS A 1 204 ? 1.412 -7.633 -23.453 1.00 97.12 204 LYS A C 1
ATOM 1610 O O . LYS A 1 204 ? 1.322 -8.827 -23.719 1.00 97.12 204 LYS A O 1
ATOM 1615 N N . ALA A 1 205 ? 2.223 -7.166 -22.500 1.00 97.25 205 ALA A N 1
ATOM 1616 C CA . ALA A 1 205 ? 3.052 -8.032 -21.673 1.00 97.25 205 ALA A CA 1
ATOM 1617 C C . ALA A 1 205 ? 2.193 -8.916 -20.763 1.00 97.25 205 ALA A C 1
ATOM 1619 O O . ALA A 1 205 ? 2.357 -10.128 -20.838 1.00 97.25 205 ALA A O 1
ATOM 1620 N N . TYR A 1 206 ? 1.239 -8.340 -20.017 1.00 96.75 206 TYR A N 1
ATOM 1621 C CA . TYR A 1 206 ? 0.323 -9.100 -19.149 1.00 96.75 206 TYR A CA 1
ATOM 1622 C C . TYR A 1 206 ? -0.415 -10.209 -19.899 1.00 96.75 206 TYR A C 1
ATOM 1624 O O . TYR A 1 206 ? -0.435 -11.344 -19.426 1.00 96.75 206 TYR A O 1
ATOM 1632 N N . LYS A 1 207 ? -0.941 -9.900 -21.096 1.00 96.12 207 LYS A N 1
ATOM 1633 C CA . LYS A 1 207 ? -1.576 -10.892 -21.978 1.00 96.12 207 LYS A CA 1
ATOM 1634 C C . LYS A 1 207 ? -0.601 -12.002 -22.372 1.00 96.12 207 LYS A C 1
ATOM 1636 O O . LYS A 1 207 ? -0.906 -13.168 -22.189 1.00 96.12 207 LYS A O 1
ATOM 1641 N N . SER A 1 208 ? 0.590 -11.642 -22.857 1.00 97.44 208 SER A N 1
ATOM 1642 C CA . SER A 1 208 ? 1.583 -12.627 -23.317 1.00 97.44 208 SER A CA 1
ATOM 1643 C C . SER A 1 208 ? 2.177 -13.505 -22.210 1.00 97.44 208 SER A C 1
ATOM 1645 O O . SER A 1 208 ? 2.729 -14.554 -22.507 1.00 97.44 208 SER A O 1
ATOM 1647 N N . THR A 1 209 ? 2.140 -13.055 -20.954 1.00 97.00 209 THR A N 1
ATOM 1648 C CA . THR A 1 209 ? 2.626 -13.819 -19.794 1.00 97.00 209 THR A CA 1
ATOM 1649 C C . THR A 1 209 ? 1.505 -14.534 -19.045 1.00 97.00 209 THR A C 1
ATOM 1651 O O . THR A 1 209 ? 1.786 -15.161 -18.028 1.00 97.00 209 THR A O 1
ATOM 1654 N N . GLU A 1 210 ? 0.248 -14.348 -19.465 1.00 97.25 210 GLU A N 1
ATOM 1655 C CA . GLU A 1 210 ? -0.946 -14.874 -18.787 1.00 97.25 210 GLU A CA 1
ATOM 1656 C C . GLU A 1 210 ? -0.936 -14.579 -17.275 1.00 97.25 210 GLU A C 1
ATOM 1658 O O . GLU A 1 210 ? -1.246 -15.417 -16.417 1.00 97.25 210 GLU A O 1
ATOM 1663 N N . CYS A 1 211 ? -0.499 -13.362 -16.935 1.00 97.50 211 CYS A N 1
ATOM 1664 C CA . CYS A 1 211 ? -0.413 -12.912 -15.555 1.00 97.50 211 CYS A CA 1
ATOM 1665 C C . CYS A 1 211 ? -1.792 -12.385 -15.132 1.00 97.50 211 CYS A C 1
ATOM 1667 O O . CYS A 1 211 ? -2.257 -11.422 -15.748 1.00 97.50 211 CYS A O 1
ATOM 1669 N N . PRO A 1 212 ? -2.470 -13.017 -14.153 1.00 96.75 212 PRO A N 1
ATOM 1670 C CA . PRO A 1 212 ? -3.807 -12.607 -13.739 1.00 96.75 212 PRO A CA 1
ATOM 1671 C C . PRO A 1 212 ? -3.731 -11.239 -13.078 1.00 96.75 212 PRO A C 1
ATOM 1673 O O . PRO A 1 212 ? -2.864 -11.026 -12.243 1.00 96.75 212 PRO A O 1
ATOM 1676 N N . VAL A 1 213 ? -4.626 -10.327 -13.444 1.00 98.00 213 VAL A N 1
ATOM 1677 C CA . VAL A 1 213 ? -4.610 -8.932 -12.991 1.00 98.00 213 VAL A CA 1
ATOM 1678 C C . VAL A 1 213 ? -5.847 -8.638 -12.149 1.00 98.00 213 VAL A C 1
ATOM 1680 O O . VAL A 1 213 ? -6.951 -9.033 -12.518 1.00 98.00 213 VAL A O 1
ATOM 1683 N N . ALA A 1 214 ? -5.662 -7.888 -11.065 1.00 98.50 214 ALA A N 1
ATOM 1684 C CA . ALA A 1 214 ? -6.738 -7.234 -10.328 1.00 98.50 214 ALA A CA 1
ATOM 1685 C C . ALA A 1 214 ? -6.882 -5.763 -10.755 1.00 98.50 214 ALA A C 1
ATOM 1687 O O . ALA A 1 214 ? -5.941 -5.151 -11.263 1.00 98.50 214 ALA A O 1
ATOM 1688 N N . ILE A 1 215 ? -8.057 -5.180 -10.525 1.00 98.12 215 ILE A N 1
ATOM 1689 C CA . ILE A 1 215 ? -8.323 -3.749 -10.718 1.00 98.12 215 ILE A CA 1
ATOM 1690 C C . ILE A 1 215 ? -8.913 -3.207 -9.418 1.00 98.12 215 ILE A C 1
ATOM 1692 O O . ILE A 1 215 ? -9.734 -3.879 -8.797 1.00 98.12 215 ILE A O 1
ATOM 1696 N N . ALA A 1 216 ? -8.510 -2.005 -9.010 1.00 98.44 216 ALA A N 1
ATOM 1697 C CA . ALA A 1 216 ? -9.084 -1.329 -7.848 1.00 98.44 216 ALA A CA 1
ATOM 1698 C C . ALA A 1 216 ? -9.230 0.182 -8.081 1.00 98.44 216 ALA A C 1
ATOM 1700 O O . ALA A 1 216 ? -8.683 0.736 -9.037 1.00 98.44 216 ALA A O 1
ATOM 1701 N N . SER A 1 217 ? -10.014 0.832 -7.216 1.00 97.75 217 SER A N 1
ATOM 1702 C CA . SER A 1 217 ? -10.364 2.250 -7.340 1.00 97.75 217 SER A CA 1
ATOM 1703 C C . SER A 1 217 ? -9.233 3.203 -6.964 1.00 97.75 217 SER A C 1
ATOM 1705 O O . SER A 1 217 ? -9.185 4.288 -7.532 1.00 97.75 217 SER A O 1
ATOM 1707 N N . ASP A 1 218 ? -8.367 2.801 -6.025 1.00 97.19 218 ASP A N 1
ATOM 1708 C CA . ASP A 1 218 ? -7.382 3.681 -5.373 1.00 97.19 218 ASP A CA 1
ATOM 1709 C C . ASP A 1 218 ? -8.040 4.935 -4.757 1.00 97.19 218 ASP A C 1
ATOM 1711 O O . ASP A 1 218 ? -7.725 6.068 -5.113 1.00 97.19 218 ASP A O 1
ATOM 1715 N N . PHE A 1 219 ? -9.060 4.708 -3.917 1.00 90.94 219 PHE A N 1
ATOM 1716 C CA . PHE A 1 219 ? -9.956 5.749 -3.392 1.00 90.94 219 PHE A CA 1
ATOM 1717 C C . PHE A 1 219 ? -9.467 6.377 -2.083 1.00 90.94 219 PHE A C 1
ATOM 1719 O O . PHE A 1 219 ? -9.060 5.609 -1.181 1.00 90.94 219 PHE A O 1
#

InterPro domains:
  IPR005920 Imidazolonepropionase [PTHR42752] (1-219)
  IPR032466 Metal-dependent hydrolase [SSF51556] (2-219)

Organism: NCBI:txid412755

Secondary structure (DSSP, 8-state):
-GGGT-THHHHHHHHHHS-HHHHHHHHHHHHHHHHTTT--EEEEE--S--SHHHHHHHHHHHHHHHHH-SSEEEEEEEE----TTS-HHHHHHHIIIIIHHHHHHTT--SEEEEEESTTS--HHHHHHHHHHHHHTTPEEEEEESSSS--SHHHHHHHHT-SEEEE-TT--HHHHHHHHHTTPEEEE-HHHHHHTT--PPP-HHHHHHTT---EE----

Foldseek 3Di:
DVVVCDDLNVLLVVLQPDALVRLLVVVLVVLVVVVVVVAQEDEDEAQSPLAQVSLVSNLVSQVVCCVVDSHHYAYEYEVEAHDPVDDPVVSLCCLLVPRLVVCLVVVSHQAYEYEDDPRGDALVSRLSNQVSNVVSVHQYEYAAQQPHNRCGLVSCLVSLHQEYEAQLHPDLVSLLSCQVSNHEYEHAVQVCVVVVPPRGHPVVSCVVSVRHYHYDHPD

Radius of gyration: 16.84 Å; Cα contacts (8 Å, |Δi|>4): 414; chains: 1; bounding box: 41×41×43 Å

Nearest PDB structures (foldseek):
  2oof-assembly1_A  TM=9.769E-01  e=1.185E-21  unidentified
  2puz-assembly1_A  TM=9.608E-01  e=1.270E-20  Agrobacterium fabrum str. C58
  2g3f-assembly1_A  TM=9.622E-01  e=2.462E-19  Bacillus subtilis
  6j4t-assembly1_A  TM=6.496E-01  e=8.557E-07  Arabidopsis thaliana
  6ijp-assembly1_A  TM=6.564E-01  e=2.801E-06  Arabidopsis thaliana

Mean predicted aligned error: 3.05 Å